Protein 8AXY (pdb70)

InterPro domains:
  IPR001719 AP endonuclease 2 [MF_00152] (1-284)
  IPR001719 AP endonuclease 2 [PS51432] (1-285)
  IPR001719 AP endonuclease 2 [PTHR21445] (1-283)
  IPR001719 AP endonuclease 2 [SM00518] (2-284)
  IPR001719 AP endonuclease 2 [TIGR00587] (2-282)
  IPR001719 AP endonuclease 2 [cd00019] (3-283)
  IPR013022 Xylose isomerase-like, TIM barrel domain [PF01261] (21-282)
  IPR018246 AP endonuclease 2, zinc binding site [PS00729] (68-76)
  IPR018246 AP endonuclease 2, zinc binding site [PS00730] (174-181)
  IPR018246 AP endonuclease 2, zinc binding site [PS00731] (212-228)
  IPR036237 Xylose isomerase-like superfamily [SSF51658] (1-294)

Nearest PDB structures (foldseek):
  8pkb-assembly1_A  TM=1.002E+00  e=1.529E-58  Staphylococcus aureus
  8edd-assembly1_A  TM=9.973E-01  e=1.347E-56  Staphylococcus aureus
  3aal-assembly1_A  TM=9.964E-01  e=2.756E-48  Geobacillus kaustophilus
  1xp3-assembly1_A  TM=9.901E-01  e=2.728E-46  Bacillus anthracis
  4hno-assembly1_A  TM=8.735E-01  e=2.769E-26  Thermotoga maritima MSB8

Radius of gyration: 18.21 Å; Cα contacts (8 Å, |Δi|>4): 735; chains: 1; bounding box: 41×49×48 Å

Solvent-accessible surface area: 12957 Å² total; per-residue (Å²): 97,26,3,0,0,59,5,50,14,70,46,201,109,4,0,25,16,0,0,72,26,0,81,107,17,43,6,39,0,0,0,0,23,1,16,39,34,104,50,35,190,47,92,65,78,156,78,0,42,20,101,91,0,72,95,15,20,148,149,72,51,9,49,48,7,2,0,2,1,3,120,65,8,19,0,0,12,48,94,127,88,147,47,13,89,85,1,18,69,4,0,61,89,0,6,91,12,0,86,37,1,53,5,122,5,0,0,1,40,0,8,26,24,78,66,45,26,47,93,37,0,4,95,46,0,26,77,0,0,35,87,2,1,95,86,139,43,116,3,54,0,0,0,2,3,8,0,3,113,64,43,30,0,1,66,27,2,83,19,0,24,103,0,15,122,29,4,148,51,48,120,18,3,1,0,0,0,0,0,0,7,1,2,0,28,27,29,43,1,96,140,74,7,71,25,7,10,79,66,0,84,156,65,26,9,20,108,51,2,63,0,0,0,0,0,0,0,70,24,85,127,33,35,74,106,40,134,40,13,0,0,16,61,21,108,1,15,18,123,10,0,18,107,0,2,64,27,118,52,1,146,103,27,10,2,0,0,30,4,36,83,12,18,144,58,190,184,67,98,60,31,0,9,88,32,0,5,94,5,1,117,137,102,122,57,35,97,88,2,57,78,86,0,74,139,102

Secondary structure (DSSP, 8-state):
--EEEB----TTTTHHHHHHHHHHTT-S--EE-SS-TTS-----TGGG-HHHHHHHHHHHT--S-EEE--TT--TT-SS-HHHHHHHHHHHHHHHHHHHHHT-SEEEE--EE-TTS-HHHHHHHHHHHHHHHTTS--SPEEEEEP----TTEE-SSHHHHHHHHHH-TTGGGEEEEEEHHHHHHHT--TTT-HHHHHHHHHHHT-GGGEEEEEE-EESS-TT-----EE-TTSSSS-HHHHHHHHT-GGGTTS-EEE-PPPB-SSGGG-B--HHHHHHHHHHT---TTHHHHHHT-

Sequence (296 aa):
MLLLGSHVSSMSGKKKMLEGSAIEAHEYGETTFMIYTGAPPQQNTRRKSIEDLNITKKGHEVMEEKYGLSNNIVVHAPYYIINIANTTKKPEETFNLGVDFLQQQEIEERTQQAIGAKDIVLHPGAHVGAGVDAGINKIIEGLNEVLTNDNNNVRIIALETMAGKGTEIGRRSFEELARIIDGVHHNNERLSVCFDTCHTHDAGYNVKEEDFDGVLNNEFDKKIIIGVDRIKKVVHVNDSKNDDRRGAQKKDRRHENIGFGYIGFDALNYIVHHDDSFKKDIPKILETP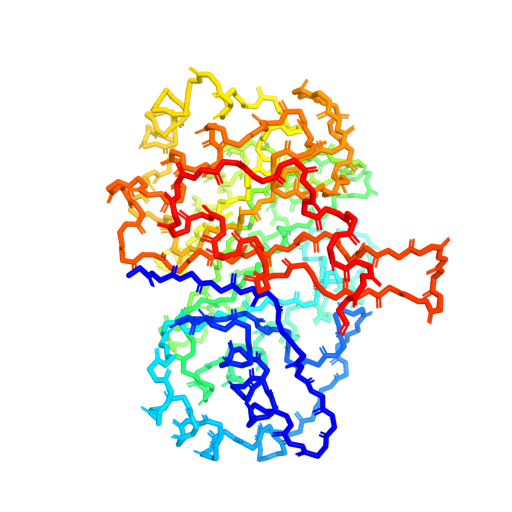YVGEEDKKKKNKKKKPPYKLEIEEMLKQQQHFDPELKKNKKVMMQQQ

B-factor: mean 16.25, std 9.55, range [0.74, 97.26]

Organism: Staphylococcus aureus (strain MRSA252) (NCBI:txid282458)

Structure (mmCIF, N/CA/C/O backbone):
data_8AXY
#
_entry.id   8AXY
#
_cell.length_a   38.857
_cell.length_b   82.581
_cell.length_c   105.091
_cell.angle_alpha   90.000
_cell.angle_beta   90.000
_cell.angle_gamma   90.000
#
_symmetry.space_group_name_H-M   'P 21 21 21'
#
loop_
_entity.id
_entity.type
_entity.pdbx_description
1 polymer 'Probable endonuclease 4'
2 non-polymer 'FE (III) ION'
3 non-polymer 'ZINC ION'
4 non-polymer 'SULFATE ION'
5 water water
#
loop_
_atom_site.group_PDB
_atom_site.id
_atom_site.type_symbol
_atom_site.label_atom_id
_atom_site.label_alt_id
_atom_site.label_comp_id
_atom_site.label_asym_id
_atom_site.label_entity_id
_atom_site.label_seq_id
_atom_site.pdbx_PDB_ins_code
_atom_site.Cartn_x
_atom_site.Cartn_y
_atom_site.Cartn_z
_atom_site.occupancy
_atom_site.B_iso_or_equiv
_atom_site.auth_seq_id
_atom_site.auth_comp_id
_atom_site.auth_asym_id
_atom_site.auth_atom_id
_atom_site.pdbx_PDB_model_num
ATOM 1 N N . MET A 1 1 ? 13.516 12.451 0.500 1.000 19.842 1 MET A N 1
ATOM 2 C CA . MET A 1 1 ? 13.118 12.773 1.888 1.000 17.955 1 MET A CA 1
ATOM 3 C C . MET A 1 1 ? 11.887 11.938 2.214 1.000 15.161 1 MET A C 1
ATOM 4 O O . MET A 1 1 ? 10.880 12.069 1.503 1.000 17.762 1 MET A O 1
ATOM 20 N N . LEU A 1 2 ? 12.001 11.094 3.228 1.000 12.832 2 LEU A N 1
ATOM 21 C CA A LEU A 1 2 ? 10.896 10.182 3.656 0.400 10.981 2 LEU A CA 1
ATOM 22 C CA B LEU A 1 2 ? 10.923 10.194 3.658 0.600 11.110 2 LEU A CA 1
ATOM 23 C C . LEU A 1 2 ? 10.178 10.873 4.807 1.000 9.568 2 LEU A C 1
ATOM 24 O O . LEU A 1 2 ? 10.606 10.735 5.950 1.000 10.285 2 LEU A O 1
ATOM 54 N N . LEU A 1 3 ? 9.143 11.636 4.482 1.000 9.398 3 LEU A N 1
ATOM 55 C CA . LEU A 1 3 ? 8.464 12.500 5.459 1.000 9.474 3 LEU A CA 1
ATOM 56 C C . LEU A 1 3 ? 6.974 12.437 5.181 1.000 8.872 3 LEU A C 1
ATOM 57 O O . LEU A 1 3 ? 6.537 12.668 4.040 1.000 9.559 3 LEU A O 1
ATOM 73 N N . GLY A 1 4 ? 6.213 12.179 6.226 1.000 8.679 4 GLY A N 1
ATOM 74 C CA . GLY A 1 4 ? 4.751 12.172 6.144 1.000 8.244 4 GLY A CA 1
ATOM 75 C C . GLY A 1 4 ? 4.164 12.390 7.508 1.000 8.050 4 GLY A C 1
ATOM 76 O O . GLY A 1 4 ? 4.766 13.080 8.338 1.000 8.620 4 GLY A O 1
ATOM 80 N N . SER A 1 5 ? 3.007 11.803 7.749 1.000 7.897 5 SER A N 1
ATOM 81 C CA . SER A 1 5 ? 2.246 12.034 8.987 1.000 7.857 5 SER A CA 1
ATOM 82 C C . SER A 1 5 ? 1.377 10.824 9.282 1.000 7.842 5 SER A C 1
ATOM 83 O O . SER A 1 5 ? 1.198 9.934 8.425 1.000 8.677 5 SER A O 1
ATOM 91 N N . HIS A 1 6 ? 0.787 10.840 10.460 1.000 8.195 6 HIS A N 1
ATOM 92 C CA . HIS A 1 6 ? -0.443 10.083 10.734 1.000 8.756 6 HIS A CA 1
ATOM 93 C C . HIS A 1 6 ? -1.462 10.487 9.674 1.000 8.588 6 HIS A C 1
ATOM 94 O O . HIS A 1 6 ? -1.636 11.691 9.429 1.000 8.878 6 HIS A O 1
ATOM 109 N N . VAL A 1 7 ? -2.117 9.506 9.062 1.000 8.102 7 VAL A N 1
ATOM 110 C CA . VAL A 1 7 ? -3.255 9.744 8.148 1.000 8.419 7 VAL A CA 1
ATOM 111 C C . VAL A 1 7 ? -4.376 8.786 8.521 1.000 8.833 7 VAL A C 1
ATOM 112 O O . VAL A 1 7 ? -4.169 7.836 9.270 1.000 9.461 7 VAL A O 1
ATOM 125 N N . SER A 1 8 ? -5.540 9.060 7.988 1.000 9.996 8 SER A N 1
ATOM 126 C CA A SER A 1 8 ? -6.761 8.256 8.183 0.600 11.008 8 SER A CA 1
ATOM 127 C CA B SER A 1 8 ? -6.714 8.229 8.299 0.400 10.763 8 SER A CA 1
ATOM 128 C C . SER A 1 8 ? -6.581 6.832 7.682 1.000 10.044 8 SER A C 1
ATOM 129 O O . SER A 1 8 ? -5.906 6.639 6.693 1.000 12.550 8 SER A O 1
ATOM 143 N N . MET A 1 9 ? -7.270 5.912 8.326 1.000 9.923 9 MET A N 1
ATOM 144 C CA . MET A 1 9 ? -7.411 4.510 7.872 1.000 10.919 9 MET A CA 1
ATOM 145 C C . MET A 1 9 ? -8.845 4.131 8.204 1.000 11.173 9 MET A C 1
ATOM 146 O O . MET A 1 9 ? -9.099 3.526 9.245 1.000 12.356 9 MET A O 1
ATOM 160 N N . SER A 1 10 ? -9.774 4.580 7.359 1.000 10.873 10 SER A N 1
ATOM 161 C CA . SER A 1 10 ? -11.209 4.510 7.706 1.000 12.105 10 SER A CA 1
ATOM 162 C C . SER A 1 10 ? -12.075 4.422 6.457 1.000 12.083 10 SER A C 1
ATOM 163 O O . SER A 1 10 ? -11.579 4.539 5.321 1.000 13.093 10 SER A O 1
ATOM 171 N N . GLY A 1 11 ? -13.362 4.211 6.692 1.000 12.969 11 GLY A N 1
ATOM 172 C CA . GLY A 1 11 ? -14.358 4.225 5.625 1.000 13.792 11 GLY A CA 1
ATOM 173 C C . GLY A 1 11 ? -14.258 3.023 4.715 1.000 12.500 11 GLY A C 1
ATOM 174 O O . GLY A 1 11 ? -13.592 2.026 5.046 1.000 13.626 11 GLY A O 1
ATOM 178 N N . LYS A 1 12 ? -14.890 3.121 3.560 1.000 14.139 12 LYS A N 1
ATOM 179 C CA A LYS A 1 12 ? -14.812 2.033 2.561 0.700 14.724 12 LYS A CA 1
ATOM 180 C CA B LYS A 1 12 ? -14.827 2.054 2.529 0.300 14.774 12 LYS A CA 1
ATOM 181 C C . LYS A 1 12 ? -13.399 1.966 1.977 1.000 13.625 12 LYS A C 1
ATOM 182 O O . LYS A 1 12 ? -12.930 0.867 1.692 1.000 14.684 12 LYS A O 1
ATOM 218 N N . LYS A 1 13 ? -12.735 3.100 1.802 1.000 13.141 13 LYS A N 1
ATOM 219 C CA . LYS A 1 13 ? -11.446 3.089 1.071 1.000 12.911 13 LYS A CA 1
ATOM 220 C C . LYS A 1 13 ? -10.279 2.562 1.919 1.000 11.972 13 LYS A C 1
ATOM 221 O O . LYS A 1 13 ? -9.333 2.011 1.326 1.000 11.918 13 LYS A O 1
ATOM 240 N N . MET A 1 14 ? -10.322 2.715 3.231 1.000 11.173 14 MET A N 1
ATOM 241 C CA . MET A 1 14 ? -9.268 2.188 4.125 1.000 10.833 14 MET A CA 1
ATOM 242 C C . MET A 1 14 ? -7.902 2.546 3.516 1.000 10.041 14 MET A C 1
ATOM 243 O O . MET A 1 14 ? -7.632 3.741 3.398 1.000 10.028 14 MET A O 1
ATOM 257 N N . LEU A 1 15 ? -7.011 1.596 3.221 1.000 10.120 15 LEU A N 1
ATOM 258 C CA . LEU A 1 15 ? -5.614 1.980 2.872 1.000 9.694 15 LEU A CA 1
ATOM 259 C C . LEU A 1 15 ? -5.558 2.879 1.625 1.000 9.871 15 LEU A C 1
ATOM 260 O O . LEU A 1 15 ? -4.654 3.715 1.527 1.000 9.693 15 LEU A O 1
ATOM 276 N N . GLU A 1 16 ? -6.471 2.695 0.674 1.000 10.192 16 GLU A N 1
ATOM 277 C CA . GLU A 1 16 ? -6.539 3.608 -0.495 1.000 10.768 16 GLU A CA 1
ATOM 278 C C . GLU A 1 16 ? -6.751 5.049 0.002 1.000 10.123 16 GLU A C 1
ATOM 279 O O . GLU A 1 16 ? -6.114 5.977 -0.531 1.000 10.535 16 GLU A O 1
ATOM 291 N N . GLY A 1 17 ? -7.645 5.252 0.965 1.000 10.409 17 GLY A N 1
ATOM 292 C CA . GLY A 1 17 ? -7.884 6.588 1.532 1.000 10.176 17 GLY A CA 1
ATOM 293 C C . GLY A 1 17 ? -6.644 7.130 2.204 1.000 9.389 17 GLY A C 1
ATOM 294 O O . GLY A 1 17 ? -6.345 8.327 2.082 1.000 10.365 17 GLY A O 1
ATOM 298 N N . SER A 1 18 ? -5.888 6.289 2.891 1.000 9.341 18 SER A N 1
ATOM 299 C CA . SER A 1 18 ? -4.639 6.705 3.559 1.000 9.140 18 SER A CA 1
ATOM 300 C C . SER A 1 18 ? -3.696 7.286 2.514 1.000 8.757 18 SER A C 1
ATOM 301 O O . SER A 1 18 ? -3.071 8.333 2.743 1.000 9.006 18 SER A O 1
ATOM 309 N N . ALA A 1 19 ? -3.525 6.575 1.411 1.000 9.672 19 ALA A N 1
ATOM 310 C CA . ALA A 1 19 ? -2.573 6.963 0.363 1.000 9.771 19 ALA A CA 1
ATOM 311 C C . ALA A 1 19 ? -3.035 8.255 -0.315 1.000 9.220 19 ALA A C 1
ATOM 312 O O . ALA A 1 19 ? -2.200 9.131 -0.596 1.000 9.810 19 ALA A O 1
ATOM 319 N N . ILE A 1 20 ? -4.329 8.377 -0.583 1.000 9.451 20 ILE A N 1
ATOM 320 C CA . ILE A 1 20 ? -4.866 9.622 -1.186 1.000 9.629 20 ILE A CA 1
ATOM 321 C C . ILE A 1 20 ? -4.570 10.798 -0.249 1.000 9.478 20 ILE A C 1
ATOM 322 O O . ILE A 1 20 ? -4.134 11.866 -0.704 1.000 10.256 20 ILE A O 1
ATOM 338 N N . GLU A 1 21 ? -4.827 10.619 1.030 1.000 9.077 21 GLU A N 1
ATOM 339 C CA . GLU A 1 21 ? -4.633 11.696 2.013 1.000 9.549 21 GLU A CA 1
ATOM 340 C C . GLU A 1 21 ? -3.147 12.044 2.118 1.000 8.555 21 GLU A C 1
ATOM 341 O O . GLU A 1 21 ? -2.783 13.249 2.144 1.000 9.315 21 GLU A O 1
ATOM 353 N N . ALA A 1 22 ? -2.274 11.043 2.181 1.000 9.081 22 ALA A N 1
ATOM 354 C CA . ALA A 1 22 ? -0.831 11.317 2.258 1.000 9.391 22 ALA A CA 1
ATOM 355 C C . ALA A 1 22 ? -0.389 12.131 1.039 1.000 9.073 22 ALA A C 1
ATOM 356 O O . ALA A 1 22 ? 0.379 13.092 1.187 1.000 9.593 22 ALA A O 1
ATOM 363 N N . HIS A 1 23 ? -0.849 11.766 -0.152 1.000 9.393 23 HIS A N 1
ATOM 364 C CA . HIS A 1 23 ? -0.508 12.540 -1.365 1.000 9.593 23 HIS A CA 1
ATOM 365 C C . HIS A 1 23 ? -1.079 13.959 -1.291 1.000 9.434 23 HIS A C 1
ATOM 366 O O . HIS A 1 23 ? -0.399 14.904 -1.683 1.000 10.332 23 HIS A O 1
ATOM 381 N N . GLU A 1 24 ? -2.276 14.132 -0.766 1.000 9.362 24 GLU A N 1
ATOM 382 C CA . GLU A 1 24 ? -2.887 15.471 -0.610 1.000 9.629 24 GLU A CA 1
ATOM 383 C C . GLU A 1 24 ? -1.919 16.380 0.159 1.000 9.300 24 GLU A C 1
ATOM 384 O O . GLU A 1 24 ? -1.821 17.577 -0.151 1.000 10.725 24 GLU A O 1
ATOM 396 N N . TYR A 1 25 ? -1.231 15.833 1.146 1.000 9.145 25 TYR A N 1
ATOM 397 C CA . TYR A 1 25 ? -0.369 16.635 2.033 1.000 9.690 25 TYR A CA 1
ATOM 398 C C . TYR A 1 25 ? 1.086 16.659 1.554 1.000 9.494 25 TYR A C 1
ATOM 399 O O . TYR A 1 25 ? 1.921 17.228 2.260 1.000 10.465 25 TYR A O 1
ATOM 417 N N . GLY A 1 26 ? 1.387 16.102 0.384 1.000 9.366 26 GLY A N 1
ATOM 418 C CA . GLY A 1 26 ? 2.745 16.163 -0.165 1.000 9.749 26 GLY A CA 1
ATOM 419 C C . GLY A 1 26 ? 3.702 15.235 0.558 1.000 9.672 26 GLY A C 1
ATOM 420 O O . GLY A 1 26 ? 4.899 15.539 0.664 1.000 11.306 26 GLY A O 1
ATOM 424 N N . GLU A 1 27 ? 3.191 14.106 1.040 1.000 9.334 27 GLU A N 1
ATOM 425 C CA . GLU A 1 27 ? 4.001 13.139 1.810 1.000 8.986 27 GLU A CA 1
ATOM 426 C C . GLU A 1 27 ? 4.685 12.140 0.882 1.000 9.533 27 GLU A C 1
ATOM 427 O O . GLU A 1 27 ? 4.211 11.934 -0.242 1.000 10.884 27 GLU A O 1
ATOM 439 N N . THR A 1 28 ? 5.710 11.468 1.405 1.000 9.611 28 THR A N 1
ATOM 440 C CA . THR A 1 28 ? 6.391 10.359 0.707 1.000 9.809 28 THR A CA 1
ATOM 441 C C . THR A 1 28 ? 6.332 9.064 1.515 1.000 9.501 28 THR A C 1
ATOM 442 O O . THR A 1 28 ? 6.844 8.049 1.035 1.000 10.822 28 THR A O 1
ATOM 453 N N . THR A 1 29 ? 5.739 9.123 2.697 1.000 9.694 29 THR A N 1
ATOM 454 C CA . THR A 1 29 ? 5.489 7.980 3.584 1.000 9.794 29 THR A CA 1
ATOM 455 C C . THR A 1 29 ? 4.312 8.395 4.447 1.000 8.656 29 THR A C 1
ATOM 456 O O . THR A 1 29 ? 3.879 9.562 4.370 1.000 9.058 29 THR A O 1
ATOM 467 N N . PHE A 1 30 ? 3.785 7.481 5.241 1.000 8.166 30 PHE A N 1
ATOM 468 C CA . PHE A 1 30 ? 2.720 7.830 6.192 1.000 8.291 30 PHE A CA 1
ATOM 469 C C . PHE A 1 30 ? 2.626 6.740 7.243 1.000 8.204 30 PHE A C 1
ATOM 470 O O . PHE A 1 30 ? 3.235 5.665 7.106 1.000 8.866 30 PHE A O 1
ATOM 487 N N . MET A 1 31 ? 1.872 7.041 8.277 1.000 8.062 31 MET A N 1
ATOM 488 C CA . MET A 1 31 ? 1.592 6.086 9.370 1.000 7.968 31 MET A CA 1
ATOM 489 C C . MET A 1 31 ? 0.095 5.979 9.558 1.000 7.770 31 MET A C 1
ATOM 490 O O . MET A 1 31 ? -0.602 6.997 9.546 1.000 8.444 31 MET A O 1
ATOM 504 N N . ILE A 1 32 ? -0.364 4.756 9.745 1.000 7.993 32 ILE A N 1
ATOM 505 C CA . ILE A 1 32 ? -1.770 4.461 10.059 1.000 8.368 32 ILE A CA 1
ATOM 506 C C . ILE A 1 32 ? -1.869 3.606 11.312 1.000 8.418 32 ILE A C 1
ATOM 507 O O . ILE A 1 32 ? -0.982 2.771 11.580 1.000 8.840 32 ILE A O 1
ATOM 523 N N . TYR A 1 33 ? -2.975 3.790 12.020 1.000 8.493 33 TYR A N 1
ATOM 524 C CA . TYR A 1 33 ? -3.540 2.740 12.884 1.000 8.543 33 TYR A CA 1
ATOM 525 C C . TYR A 1 33 ? -4.373 1.844 11.972 1.000 9.052 33 TYR A C 1
ATOM 526 O O . TYR A 1 33 ? -4.892 2.309 10.953 1.000 10.354 33 TYR A O 1
ATOM 544 N N . THR A 1 34 ? -4.550 0.574 12.315 1.000 8.302 34 THR A N 1
ATOM 545 C CA . THR A 1 34 ? -5.286 -0.348 11.428 1.000 9.050 34 THR A CA 1
ATOM 546 C C . THR A 1 34 ? -6.798 -0.233 11.615 1.000 9.546 34 THR A C 1
ATOM 547 O O . THR A 1 34 ? -7.540 -0.919 10.927 1.000 10.731 34 THR A O 1
ATOM 558 N N . GLY A 1 35 ? -7.229 0.644 12.509 1.000 9.599 35 GLY A N 1
ATOM 559 C CA . GLY A 1 35 ? -8.628 0.995 12.764 1.000 10.657 35 GLY A CA 1
ATOM 560 C C . GLY A 1 35 ? -8.642 2.107 13.779 1.000 10.049 35 GLY A C 1
ATOM 561 O O . GLY A 1 35 ? -7.680 2.892 13.822 1.000 11.128 35 GLY A O 1
ATOM 565 N N . ALA A 1 36 ? -9.650 2.168 14.625 1.000 10.908 36 ALA A N 1
ATOM 566 C CA . ALA A 1 36 ? -9.720 3.197 15.682 1.000 11.200 36 ALA A CA 1
ATOM 567 C C . ALA A 1 36 ? -8.491 3.103 16.576 1.000 10.668 36 ALA A C 1
ATOM 568 O O . ALA A 1 36 ? -8.145 2.014 17.054 1.000 11.128 36 ALA A O 1
ATOM 575 N N . PRO A 1 37 ? -7.768 4.210 16.854 1.000 11.555 37 PRO A N 1
ATOM 576 C CA A PRO A 1 37 ? -6.642 4.178 17.791 0.600 12.472 37 PRO A CA 1
ATOM 577 C CA B PRO A 1 37 ? -6.631 4.135 17.776 0.400 12.800 37 PRO A CA 1
ATOM 578 C C . PRO A 1 37 ? -7.025 3.812 19.229 1.000 12.607 37 PRO A C 1
ATOM 579 O O . PRO A 1 37 ? -6.158 3.439 19.991 1.000 14.603 37 PRO A O 1
ATOM 600 N N . GLN A 1 38 ? -8.309 3.955 19.574 1.000 12.494 38 GLN A N 1
ATOM 601 C CA A GLN A 1 38 ? -8.861 3.841 20.945 0.700 13.323 38 GLN A CA 1
ATOM 602 C CA B GLN A 1 38 ? -8.726 3.808 20.992 0.300 12.660 38 GLN A CA 1
ATOM 603 C C . GLN A 1 38 ? -9.384 2.446 21.246 1.000 11.871 38 GLN A C 1
ATOM 604 O O . GLN A 1 38 ? -9.899 2.276 22.340 1.000 13.085 38 GLN A O 1
ATOM 630 N N . ASN A 1 39 ? -9.337 1.524 20.288 1.000 10.920 39 ASN A N 1
ATOM 631 C CA . ASN A 1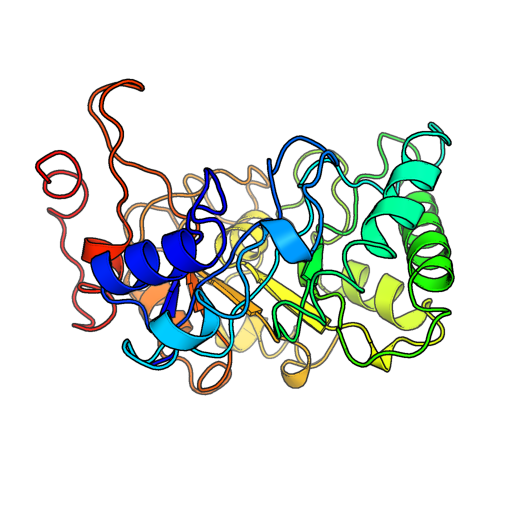 39 ? -9.910 0.189 20.543 1.000 10.516 39 ASN A CA 1
ATOM 632 C C . ASN A 1 39 ? -9.176 -0.866 19.724 1.000 9.964 39 ASN A C 1
ATOM 633 O O . ASN A 1 39 ? -8.265 -0.530 18.970 1.000 10.812 39 ASN A O 1
ATOM 644 N N . THR A 1 40 ? -9.603 -2.112 19.879 1.000 10.144 40 THR A N 1
ATOM 645 C CA . THR A 1 40 ? -9.032 -3.274 19.180 1.000 10.745 40 THR A CA 1
ATOM 646 C C . THR A 1 40 ? -9.995 -3.806 18.125 1.000 10.677 40 THR A C 1
ATOM 647 O O . THR A 1 40 ? -9.723 -4.887 17.583 1.000 12.728 40 THR A O 1
ATOM 658 N N . ARG A 1 41 ? -11.048 -3.072 17.794 1.000 10.519 41 ARG A N 1
ATOM 659 C CA . ARG A 1 41 ? -12.022 -3.525 16.782 1.000 10.779 41 ARG A CA 1
ATOM 660 C C . ARG A 1 41 ? -11.432 -3.318 15.396 1.000 10.471 41 ARG A C 1
ATOM 661 O O . ARG A 1 41 ? -10.980 -2.202 15.103 1.000 10.270 41 ARG A O 1
ATOM 682 N N . ARG A 1 42 ? -11.386 -4.359 14.571 1.000 10.948 42 ARG A N 1
ATOM 683 C CA . ARG A 1 42 ? -10.701 -4.245 13.272 1.000 10.817 42 ARG A CA 1
ATOM 684 C C . ARG A 1 42 ? -11.479 -4.969 12.191 1.000 11.151 42 ARG A C 1
ATOM 685 O O . ARG A 1 42 ? -12.078 -6.028 12.430 1.000 12.877 42 ARG A O 1
ATOM 706 N N . LYS A 1 43 ? -11.453 -4.381 11.009 1.000 11.320 43 LYS A N 1
ATOM 707 C CA . LYS A 1 43 ? -12.006 -4.986 9.790 1.000 12.403 43 LYS A CA 1
ATOM 708 C C . LYS A 1 43 ? -11.127 -6.160 9.359 1.000 13.394 43 LYS A C 1
ATOM 709 O O . LYS A 1 43 ? -9.974 -6.294 9.802 1.000 14.355 43 LYS A O 1
ATOM 728 N N . SER A 1 44 ? -11.694 -7.001 8.520 1.000 14.084 44 SER A N 1
ATOM 729 C CA . SER A 1 44 ? -10.946 -8.105 7.883 1.000 14.845 44 SER A CA 1
ATOM 730 C C . SER A 1 44 ? -9.800 -7.557 7.037 1.000 14.140 44 SER A C 1
ATOM 731 O O . SER A 1 44 ? -9.879 -6.437 6.542 1.000 13.768 44 SER A O 1
ATOM 739 N N . ILE A 1 45 ? -8.796 -8.386 6.785 1.000 14.345 45 ILE A N 1
ATOM 740 C CA . ILE A 1 45 ? -7.663 -7.999 5.903 1.000 15.226 45 ILE A CA 1
ATOM 741 C C . ILE A 1 45 ? -8.253 -7.625 4.527 1.000 14.619 45 ILE A C 1
ATOM 742 O O . ILE A 1 45 ? -7.849 -6.605 3.981 1.000 14.405 45 ILE A O 1
ATOM 758 N N . GLU A 1 46 ? -9.212 -8.369 3.981 1.000 15.864 46 GLU A N 1
ATOM 759 C CA . GLU A 1 46 ? -9.802 -8.004 2.664 1.000 17.355 46 GLU A CA 1
ATOM 760 C C . GLU A 1 46 ? -10.371 -6.579 2.705 1.000 16.791 46 GLU A C 1
ATOM 761 O O . GLU A 1 46 ? -10.143 -5.777 1.756 1.000 17.514 46 GLU A O 1
ATOM 773 N N . ASP A 1 47 ? -11.063 -6.225 3.778 1.000 15.063 47 ASP A N 1
ATOM 774 C CA . ASP A 1 47 ? -11.729 -4.897 3.854 1.000 14.510 47 ASP A CA 1
ATOM 775 C C . ASP A 1 47 ? -10.719 -3.769 4.095 1.000 13.037 47 ASP A C 1
ATOM 776 O O . ASP A 1 47 ? -11.119 -2.614 4.014 1.000 14.363 47 ASP A O 1
ATOM 785 N N . LEU A 1 48 ? -9.448 -4.068 4.356 1.000 12.402 48 LEU A N 1
ATOM 786 C CA . LEU A 1 48 ? -8.411 -3.020 4.448 1.000 11.615 48 LEU A CA 1
ATOM 787 C C . LEU A 1 48 ? -8.061 -2.474 3.061 1.000 11.127 48 LEU A C 1
ATOM 788 O O . LEU A 1 48 ? -7.390 -1.435 2.994 1.000 11.754 48 LEU A O 1
ATOM 804 N N . ASN A 1 49 ? -8.523 -3.100 1.986 1.000 12.601 49 ASN A N 1
ATOM 805 C CA . ASN A 1 49 ? -8.421 -2.541 0.612 1.000 12.592 49 ASN A CA 1
ATOM 806 C C . ASN A 1 49 ? -6.949 -2.329 0.240 1.000 12.737 49 ASN A C 1
ATOM 807 O O . ASN A 1 49 ? -6.578 -1.260 -0.307 1.000 13.278 49 ASN A O 1
ATOM 818 N N . ILE A 1 50 ? -6.112 -3.322 0.537 1.000 12.461 50 ILE A N 1
ATOM 819 C CA . ILE A 1 50 ? -4.633 -3.197 0.447 1.000 12.756 50 ILE A CA 1
ATOM 820 C C . ILE A 1 50 ? -4.163 -3.132 -1.002 1.000 13.650 50 ILE A C 1
ATOM 821 O O . ILE A 1 50 ? -3.285 -2.333 -1.283 1.000 14.677 50 ILE A O 1
A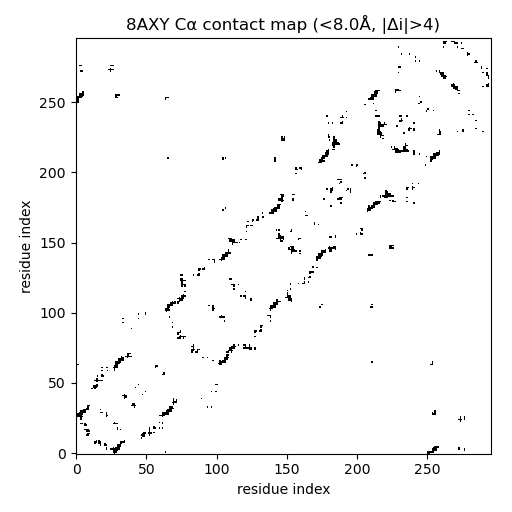TOM 837 N N . THR A 1 51 ? -4.709 -3.941 -1.901 1.000 14.693 51 THR A N 1
ATOM 838 C CA . THR A 1 51 ? -4.211 -3.928 -3.299 1.000 16.798 51 THR A CA 1
ATOM 839 C C . THR A 1 51 ? -4.397 -2.519 -3.884 1.000 16.683 51 THR A C 1
ATOM 840 O O . THR A 1 51 ? -3.438 -1.968 -4.452 1.000 16.690 51 THR A O 1
ATOM 851 N N . LYS A 1 52 ? -5.576 -1.923 -3.726 1.000 15.273 52 LYS A N 1
ATOM 852 C CA A LYS A 1 52 ? -5.839 -0.557 -4.235 0.700 15.467 52 LYS A CA 1
ATOM 853 C CA B LYS A 1 52 ? -5.838 -0.548 -4.240 0.300 15.254 52 LYS A CA 1
ATOM 854 C C . LYS A 1 52 ? -4.944 0.443 -3.488 1.000 14.475 52 LYS A C 1
ATOM 855 O O . LYS A 1 52 ? -4.394 1.350 -4.125 1.000 15.497 52 LYS A O 1
ATOM 891 N N . GLY A 1 53 ? -4.799 0.279 -2.173 1.000 13.118 53 GLY A N 1
ATOM 892 C CA . GLY A 1 53 ? -3.885 1.152 -1.418 1.000 12.506 53 GLY A CA 1
ATOM 893 C C . GLY A 1 53 ? -2.482 1.110 -2.001 1.000 11.887 53 GLY A C 1
ATOM 894 O O . GLY A 1 53 ? -1.862 2.160 -2.211 1.000 12.378 53 GLY A O 1
ATOM 898 N N . HIS A 1 54 ? -1.969 -0.074 -2.291 1.000 12.481 54 HIS A N 1
ATOM 899 C CA . HIS A 1 54 ? -0.613 -0.209 -2.862 1.000 13.010 54 HIS A CA 1
ATOM 900 C C . HIS A 1 54 ? -0.552 0.458 -4.234 1.000 13.849 54 HIS A C 1
ATOM 901 O O . HIS A 1 54 ? 0.478 1.071 -4.564 1.000 13.344 54 HIS A O 1
ATOM 916 N N . GLU A 1 55 ? -1.589 0.309 -5.044 1.000 13.707 55 GLU A N 1
ATOM 917 C CA . GLU A 1 55 ? -1.587 0.931 -6.394 1.000 14.539 55 GLU A CA 1
ATOM 918 C C . GLU A 1 55 ? -1.470 2.451 -6.251 1.000 13.322 55 GLU A C 1
ATOM 919 O O . GLU A 1 55 ? -0.685 3.089 -6.988 1.000 14.949 55 GLU A O 1
ATOM 931 N N . VAL A 1 56 ? -2.216 3.030 -5.326 1.000 13.063 56 VAL A N 1
ATOM 932 C CA . VAL A 1 56 ? -2.186 4.504 -5.137 1.000 13.166 56 VAL A CA 1
ATOM 933 C C . VAL A 1 56 ? -0.832 4.919 -4.546 1.000 12.302 56 VAL A C 1
ATOM 934 O O . VAL A 1 56 ? -0.270 5.957 -4.949 1.000 13.428 56 VAL A O 1
ATOM 947 N N . MET A 1 57 ? -0.279 4.118 -3.639 1.000 11.705 57 MET A N 1
ATOM 948 C CA . MET A 1 57 ? 1.069 4.402 -3.092 1.000 12.347 57 MET A CA 1
ATOM 949 C C . MET A 1 57 ? 2.088 4.433 -4.229 1.000 13.132 57 MET A C 1
ATOM 950 O O . MET A 1 57 ? 2.934 5.323 -4.269 1.000 13.856 57 MET A O 1
ATOM 964 N N . GLU A 1 58 ? 2.013 3.476 -5.143 1.000 13.463 58 GLU A N 1
ATOM 965 C CA A GLU A 1 58 ? 2.970 3.413 -6.275 0.700 15.427 58 GLU A CA 1
ATOM 966 C CA B GLU A 1 58 ? 2.994 3.427 -6.260 0.300 15.026 58 GLU A CA 1
ATOM 967 C C . GLU A 1 58 ? 2.773 4.642 -7.165 1.000 15.350 58 GLU A C 1
ATOM 968 O O . GLU A 1 58 ? 3.764 5.241 -7.601 1.000 16.957 58 GLU A O 1
ATOM 990 N N . LYS A 1 59 ? 1.521 5.010 -7.420 1.000 14.203 59 LYS A N 1
ATOM 991 C CA . LYS A 1 59 ? 1.241 6.171 -8.292 1.000 14.689 59 LYS A CA 1
ATOM 992 C C . LYS A 1 59 ? 1.865 7.444 -7.701 1.000 15.900 59 LYS A C 1
ATOM 993 O O . LYS A 1 59 ? 2.456 8.242 -8.451 1.000 16.952 59 LYS A O 1
ATOM 1012 N N . TYR A 1 60 ? 1.774 7.609 -6.386 1.000 15.082 60 TYR A N 1
ATOM 1013 C CA . TYR A 1 60 ? 2.106 8.898 -5.727 1.000 16.105 60 TYR A CA 1
ATOM 1014 C C . TYR A 1 60 ? 3.457 8.866 -5.003 1.000 17.036 60 TYR A C 1
ATOM 1015 O O . TYR A 1 60 ? 3.747 9.816 -4.272 1.000 18.946 60 TYR A O 1
ATOM 1033 N N . GLY A 1 61 ? 4.287 7.839 -5.198 1.000 16.162 61 GLY A N 1
ATOM 1034 C CA . GLY A 1 61 ? 5.642 7.819 -4.614 1.000 16.578 61 GLY A CA 1
ATOM 1035 C C . GLY A 1 61 ? 5.603 7.747 -3.102 1.000 15.647 61 GLY A C 1
ATOM 1036 O O . GLY A 1 61 ? 6.407 8.416 -2.437 1.000 17.851 61 GLY A O 1
ATOM 1040 N N . LEU A 1 62 ? 4.713 6.922 -2.565 1.000 13.373 62 LEU A N 1
ATOM 1041 C CA . LEU A 1 62 ? 4.622 6.681 -1.107 1.000 11.984 62 LEU A CA 1
ATOM 1042 C C . LEU A 1 62 ? 5.269 5.333 -0.826 1.000 12.035 62 LEU A C 1
ATOM 1043 O O . LEU A 1 62 ? 4.934 4.364 -1.505 1.000 14.882 62 LEU A O 1
ATOM 1059 N N . SER A 1 63 ? 6.133 5.271 0.170 1.000 10.734 63 SER A N 1
ATOM 1060 C CA . SER A 1 63 ? 6.842 4.022 0.504 1.000 11.939 63 SER A CA 1
ATOM 1061 C C . SER A 1 63 ? 7.137 3.986 1.997 1.000 11.020 63 SER A C 1
ATOM 1062 O O . SER A 1 63 ? 6.948 4.991 2.694 1.000 10.692 63 SER A O 1
ATOM 1070 N N . ASN A 1 64 ? 7.625 2.843 2.457 1.000 11.643 64 ASN A N 1
ATOM 1071 C CA A ASN A 1 64 ? 8.173 2.729 3.834 0.500 11.638 64 ASN A CA 1
ATOM 1072 C CA B ASN A 1 64 ? 8.146 2.647 3.831 0.500 12.101 64 ASN A CA 1
ATOM 1073 C C . ASN A 1 64 ? 7.102 3.142 4.835 1.000 11.509 64 ASN A C 1
ATOM 1074 O O . ASN A 1 64 ? 7.431 3.884 5.766 1.000 12.194 64 ASN A O 1
ATOM 1094 N N . ILE A 1 65 ? 5.879 2.668 4.664 1.000 10.307 65 ILE A N 1
ATOM 1095 C CA . ILE A 1 65 ? 4.817 3.122 5.584 1.000 10.590 65 ILE A CA 1
ATOM 1096 C C . ILE A 1 65 ? 4.916 2.393 6.923 1.000 9.734 65 ILE A C 1
ATOM 1097 O O . ILE A 1 65 ? 5.657 1.402 7.079 1.000 10.029 65 ILE A O 1
ATOM 1113 N N . VAL A 1 66 ? 4.188 2.934 7.875 1.000 8.980 66 VAL A N 1
ATOM 1114 C CA . VAL A 1 66 ? 4.318 2.565 9.299 1.000 8.650 66 VAL A CA 1
ATOM 1115 C C . VAL A 1 66 ? 2.935 2.240 9.836 1.000 8.122 66 VAL A C 1
ATOM 1116 O O . VAL A 1 66 ? 1.999 2.974 9.516 1.000 8.681 66 VAL A O 1
ATOM 1129 N N . VAL A 1 67 ? 2.844 1.253 10.710 1.000 8.749 67 VAL A N 1
ATOM 1130 C CA . VAL A 1 67 ? 1.613 0.978 11.490 1.000 8.600 67 VAL A CA 1
ATOM 1131 C C . VAL A 1 67 ? 1.874 1.395 12.930 1.000 8.253 67 VAL A C 1
ATOM 1132 O O . VAL A 1 67 ? 2.983 1.182 13.430 1.000 9.169 67 VAL A O 1
ATOM 1145 N N . HIS A 1 68 ? 0.849 1.936 13.585 1.000 8.249 68 HIS A N 1
ATOM 1146 C CA . HIS A 1 68 ? 0.872 2.165 15.044 1.000 8.516 68 HIS A CA 1
ATOM 1147 C C . HIS A 1 68 ? -0.217 1.311 15.680 1.000 8.115 68 HIS A C 1
ATOM 1148 O O . HIS A 1 68 ? -1.375 1.364 15.240 1.000 8.640 68 HIS A O 1
ATOM 1162 N N . ALA A 1 69 ? 0.156 0.553 16.698 1.000 8.657 69 ALA A N 1
ATOM 1163 C CA . ALA A 1 69 ? -0.809 -0.221 17.504 1.000 8.785 69 ALA A CA 1
ATOM 1164 C C . ALA A 1 69 ? -1.712 0.745 18.262 1.000 8.592 69 ALA A C 1
ATOM 1165 O O . ALA A 1 69 ? -1.286 1.846 18.612 1.000 9.326 69 ALA A O 1
ATOM 1172 N N . PRO A 1 70 ? -2.940 0.360 18.604 1.000 9.178 70 PRO A N 1
ATOM 1173 C CA . PRO A 1 70 ? -3.802 1.300 19.311 1.000 10.255 70 PRO A CA 1
ATOM 1174 C C . PRO A 1 70 ? -3.194 1.707 20.648 1.000 10.264 70 PRO A C 1
ATOM 1175 O O . PRO A 1 70 ? -2.485 0.929 21.283 1.000 10.148 70 PRO A O 1
ATOM 1186 N N . TYR A 1 71 ? -3.476 2.923 21.099 1.000 12.093 71 TYR A N 1
ATOM 1187 C CA A TYR A 1 71 ? -2.792 3.457 22.305 0.500 15.351 71 TYR A CA 1
ATOM 1188 C CA B TYR A 1 71 ? -2.739 3.404 22.302 0.500 13.924 71 TYR A CA 1
ATOM 1189 C C . TYR A 1 71 ? -3.328 2.755 23.564 1.000 13.661 71 TYR A C 1
ATOM 1190 O O . TYR A 1 71 ? -2.687 2.837 24.619 1.000 16.556 71 TYR A O 1
ATOM 1224 N N . ILE A 1 72 ? -4.432 2.019 23.443 1.000 11.916 72 ILE A N 1
ATOM 1225 C CA . ILE A 1 72 ? -5.005 1.298 24.616 1.000 13.345 72 ILE A CA 1
ATOM 1226 C C . ILE A 1 72 ? -4.300 -0.035 24.861 1.000 11.361 72 ILE A C 1
ATOM 1227 O O . ILE A 1 72 ? -4.614 -0.672 25.879 1.000 13.931 72 ILE A O 1
ATOM 1243 N N . ILE A 1 73 ? -3.362 -0.460 24.023 1.000 10.349 73 ILE A N 1
ATOM 1244 C CA . ILE A 1 73 ? -2.621 -1.711 24.318 1.000 9.787 73 ILE A CA 1
ATOM 1245 C C . ILE A 1 73 ? -1.780 -1.476 25.568 1.000 9.922 73 ILE A C 1
ATOM 1246 O O . ILE A 1 73 ? -1.028 -0.500 25.635 1.000 11.070 73 ILE A O 1
ATOM 1262 N N . ASN A 1 74 ? -1.863 -2.382 26.531 1.000 10.282 74 ASN A N 1
ATOM 1263 C CA . ASN A 1 74 ? -1.017 -2.280 27.733 1.000 10.382 74 ASN A CA 1
ATOM 1264 C C . ASN A 1 74 ? -0.571 -3.674 28.162 1.000 10.222 74 ASN A C 1
ATOM 1265 O O . ASN A 1 74 ? -1.155 -4.283 29.087 1.000 11.350 74 ASN A O 1
ATOM 1276 N N . ILE A 1 75 ? 0.464 -4.170 27.518 1.000 9.646 75 ILE A N 1
ATOM 1277 C CA . ILE A 1 75 ? 1.054 -5.471 27.914 1.000 9.740 75 ILE A CA 1
ATOM 1278 C C . ILE A 1 75 ? 1.998 -5.305 29.112 1.000 10.121 75 ILE A C 1
ATOM 1279 O O . ILE A 1 75 ? 2.657 -6.294 29.466 1.000 10.719 75 ILE A O 1
ATOM 1295 N N . ALA A 1 76 ? 2.024 -4.140 29.774 1.000 10.459 76 ALA A N 1
ATOM 1296 C CA . ALA A 1 76 ? 2.683 -3.975 31.082 1.000 10.307 76 ALA A CA 1
ATOM 1297 C C . ALA A 1 76 ? 1.705 -4.176 32.232 1.000 11.023 76 ALA A C 1
ATOM 1298 O O . ALA A 1 76 ? 2.153 -4.099 33.382 1.000 12.261 76 ALA A O 1
ATOM 1305 N N . ASN A 1 77 ? 0.432 -4.405 31.947 1.000 11.580 77 ASN A N 1
ATOM 1306 C CA . ASN A 1 77 ? -0.588 -4.433 33.004 1.000 11.862 77 ASN A CA 1
ATOM 1307 C C . ASN A 1 77 ? -0.538 -5.783 33.718 1.000 11.225 77 ASN A C 1
ATOM 1308 O O . ASN A 1 77 ? -0.936 -6.806 33.122 1.000 12.728 77 ASN A O 1
ATOM 1319 N N . THR A 1 78 ? -0.119 -5.767 34.971 1.000 11.070 78 THR A N 1
ATOM 1320 C CA . THR A 1 78 ? 0.097 -6.992 35.764 1.000 11.289 78 THR A CA 1
ATOM 1321 C C . THR A 1 78 ? -1.150 -7.399 36.543 1.000 10.763 78 THR A C 1
ATOM 1322 O O . THR A 1 78 ? -1.180 -8.542 37.016 1.000 12.374 78 THR A O 1
ATOM 1333 N N . THR A 1 79 ? -2.129 -6.517 36.697 1.000 10.449 79 THR A N 1
ATOM 1334 C CA . THR A 1 79 ? -3.278 -6.746 37.607 1.000 11.069 79 THR A CA 1
ATOM 1335 C C . THR A 1 79 ? -4.613 -6.816 36.871 1.000 11.475 79 THR A C 1
ATOM 1336 O O . THR A 1 79 ? -5.603 -7.174 37.524 1.000 14.601 79 THR A O 1
ATOM 1347 N N . LYS A 1 80 ? -4.640 -6.554 35.576 1.000 11.088 80 LYS A N 1
ATOM 1348 C CA A LYS A 1 80 ? -5.863 -6.659 34.749 0.600 10.951 80 LYS A CA 1
ATOM 1349 C CA B LYS A 1 80 ? -5.868 -6.664 34.757 0.400 11.068 80 LYS A CA 1
ATOM 1350 C C . LYS A 1 80 ? -5.588 -7.677 33.658 1.000 10.518 80 LYS A C 1
ATOM 1351 O O . LYS A 1 80 ? -5.206 -7.335 32.539 1.000 10.798 80 LYS A O 1
ATOM 1387 N N . PRO A 1 81 ? -5.749 -8.978 33.954 1.000 10.309 81 PRO A N 1
ATOM 1388 C CA . PRO A 1 81 ? -5.373 -9.998 32.987 1.000 10.551 81 PRO A CA 1
ATOM 1389 C C . PRO A 1 81 ? -6.120 -9.878 31.655 1.000 10.081 81 PRO A C 1
ATOM 1390 O O . PRO A 1 81 ? -5.542 -10.217 30.622 1.000 10.403 81 PRO A O 1
ATOM 1401 N N . GLU A 1 82 ? -7.372 -9.419 31.664 1.000 10.906 82 GLU A N 1
ATOM 1402 C CA A GLU A 1 82 ? -8.084 -9.337 30.369 0.600 11.268 82 GLU A CA 1
ATOM 1403 C CA B GLU A 1 82 ? -8.164 -9.229 30.414 0.400 12.878 82 GLU A CA 1
ATOM 1404 C C . GLU A 1 82 ? -7.376 -8.315 29.477 1.000 10.920 82 GLU A C 1
ATOM 1405 O O . GLU A 1 82 ? -7.358 -8.515 28.262 1.000 11.753 82 GLU A O 1
ATOM 1427 N N . THR A 1 83 ? -6.822 -7.258 30.053 1.000 10.210 83 THR A N 1
ATOM 1428 C CA . THR A 1 83 ? -6.089 -6.247 29.273 1.000 10.659 83 THR A CA 1
ATOM 1429 C C . THR A 1 83 ? -4.783 -6.838 28.742 1.000 10.177 83 THR A C 1
ATOM 1430 O O . THR A 1 83 ? -4.489 -6.677 27.558 1.000 10.838 83 THR A O 1
ATOM 1441 N N . PHE A 1 84 ? -4.021 -7.533 29.576 1.000 9.759 84 PHE A N 1
ATOM 1442 C CA . PHE A 1 84 ? -2.793 -8.179 29.078 1.000 9.857 84 PHE A CA 1
ATOM 1443 C C . PHE A 1 84 ? -3.143 -9.159 27.958 1.000 10.082 84 PHE A C 1
ATOM 1444 O O . PHE A 1 84 ? -2.476 -9.164 26.901 1.000 10.247 84 PHE A O 1
ATOM 1461 N N . ASN A 1 85 ? -4.112 -10.037 28.206 1.000 9.762 85 ASN A N 1
ATOM 1462 C CA . ASN A 1 85 ? -4.448 -11.095 27.232 1.000 10.734 85 ASN A CA 1
ATOM 1463 C C . ASN A 1 85 ? -4.910 -10.478 25.916 1.000 9.855 85 ASN A C 1
ATOM 1464 O O . ASN A 1 85 ? -4.547 -10.958 24.849 1.000 11.208 85 ASN A O 1
ATOM 1475 N N . LEU A 1 86 ? -5.712 -9.428 25.987 1.000 10.641 86 LEU A N 1
ATOM 1476 C CA . LEU A 1 86 ? -6.230 -8.743 24.778 1.000 11.777 86 LEU A CA 1
ATOM 1477 C C . LEU A 1 86 ? -5.046 -8.138 24.026 1.000 11.482 86 LEU A C 1
ATOM 1478 O O . LEU A 1 86 ? -5.021 -8.188 22.787 1.000 13.118 86 LEU A O 1
ATOM 1494 N N . GLY A 1 87 ? -4.091 -7.553 24.741 1.000 11.698 87 GLY A N 1
ATOM 1495 C CA . GLY A 1 87 ? -2.920 -6.963 24.076 1.000 12.225 87 GLY A CA 1
ATOM 1496 C C . GLY A 1 87 ? -2.114 -7.993 23.313 1.000 11.496 87 GLY A C 1
ATOM 1497 O O . GLY A 1 87 ? -1.719 -7.759 22.178 1.000 12.264 87 GLY A O 1
ATOM 1501 N N . VAL A 1 88 ? -1.874 -9.140 23.938 1.000 10.826 88 VAL A N 1
ATOM 1502 C CA . VAL A 1 88 ? -1.129 -10.238 23.273 1.000 11.479 88 VAL A CA 1
ATOM 1503 C C . VAL A 1 88 ? -1.914 -10.683 22.031 1.000 11.456 88 VAL A C 1
ATOM 1504 O O . VAL A 1 88 ? -1.328 -10.804 20.950 1.000 13.213 88 VAL A O 1
ATOM 1517 N N . ASP A 1 89 ? -3.195 -10.971 22.185 1.000 11.771 89 ASP A N 1
ATOM 1518 C CA . ASP A 1 89 ? -4.000 -11.466 21.056 1.000 12.671 89 ASP A CA 1
ATOM 1519 C C . ASP A 1 89 ? -3.995 -10.422 19.941 1.000 12.031 89 ASP A C 1
ATOM 1520 O O . ASP A 1 89 ? -3.784 -10.771 18.771 1.000 13.289 89 ASP A O 1
ATOM 1529 N N . PHE A 1 90 ? -4.258 -9.175 20.306 1.000 11.365 90 PHE A N 1
ATOM 1530 C CA . PHE A 1 90 ? -4.347 -8.092 19.312 1.000 11.528 90 PHE A CA 1
ATOM 1531 C C . PHE A 1 90 ? -3.035 -7.987 18.541 1.000 10.820 90 PHE A C 1
ATOM 1532 O O . PHE A 1 90 ? -3.042 -7.886 17.310 1.000 11.363 90 PHE A O 1
ATOM 1549 N N . LEU A 1 91 ? -1.917 -7.985 19.255 1.000 10.224 91 LEU A N 1
ATOM 1550 C CA . LEU A 1 91 ? -0.617 -7.771 18.576 1.000 10.019 91 LEU A CA 1
ATOM 1551 C C . LEU A 1 91 ? -0.288 -8.927 17.633 1.000 10.273 91 LEU A C 1
ATOM 1552 O O . LEU A 1 91 ? 0.312 -8.682 16.589 1.000 10.616 91 LEU A O 1
ATOM 1568 N N . GLN A 1 92 ? -0.668 -10.157 17.966 1.000 10.486 92 GLN A N 1
ATOM 1569 C CA . GLN A 1 92 ? -0.479 -11.287 17.035 1.000 11.746 92 GLN A CA 1
ATOM 1570 C C . GLN A 1 92 ? -1.254 -11.008 15.745 1.000 11.669 92 GLN A C 1
ATOM 1571 O O . GLN A 1 92 ? -0.713 -11.192 14.652 1.000 12.438 92 GLN A O 1
ATOM 1585 N N . GLN A 1 93 ? -2.496 -10.559 15.859 1.000 11.366 93 GLN A N 1
ATOM 1586 C CA A GLN A 1 93 ? -3.351 -10.242 14.685 0.700 12.384 93 GLN A CA 1
ATOM 1587 C CA B GLN A 1 93 ? -3.324 -10.277 14.656 0.300 12.004 93 GLN A CA 1
ATOM 1588 C C . GLN A 1 93 ? -2.783 -9.022 13.950 1.000 10.704 93 GLN A C 1
ATOM 1589 O O . GLN A 1 93 ? -2.838 -8.971 12.721 1.000 12.061 93 GLN A O 1
ATOM 1615 N N . GLU A 1 94 ? -2.254 -8.063 14.692 1.000 9.812 94 GLU A N 1
ATOM 1616 C CA . GLU A 1 94 ? -1.685 -6.837 14.099 1.000 9.740 94 GLU A CA 1
ATOM 1617 C C . GLU A 1 94 ? -0.459 -7.176 13.261 1.000 9.795 94 GLU A C 1
ATOM 1618 O O . GLU A 1 94 ? -0.264 -6.600 12.185 1.000 10.736 94 GLU A O 1
ATOM 1630 N N . ILE A 1 95 ? 0.349 -8.119 13.715 1.000 10.303 95 ILE A N 1
ATOM 1631 C CA . ILE A 1 95 ? 1.526 -8.566 12.936 1.000 11.257 95 ILE A CA 1
ATOM 1632 C C . ILE A 1 95 ? 1.033 -9.132 11.605 1.000 12.140 95 ILE A C 1
ATOM 1633 O O . ILE A 1 95 ? 1.621 -8.811 10.560 1.000 12.500 95 ILE A O 1
ATOM 1649 N N . GLU A 1 96 ? -0.009 -9.962 11.615 1.000 12.911 96 GLU A N 1
ATOM 1650 C CA A GLU A 1 96 ? -0.534 -10.526 10.345 0.500 14.082 96 GLU A CA 1
ATOM 1651 C CA B GLU A 1 96 ? -0.573 -10.527 10.360 0.500 14.224 96 GLU A CA 1
ATOM 1652 C C . GLU A 1 96 ? -1.058 -9.394 9.449 1.000 12.787 96 GLU A C 1
ATOM 1653 O O . GLU A 1 96 ? -0.766 -9.416 8.246 1.000 14.530 96 GLU A O 1
ATOM 1675 N N . ARG A 1 97 ? -1.828 -8.456 9.998 1.000 12.324 97 ARG A N 1
ATOM 1676 C CA . ARG A 1 97 ? -2.380 -7.332 9.198 1.000 13.070 97 ARG A CA 1
ATOM 1677 C C . ARG A 1 97 ? -1.222 -6.523 8.607 1.000 11.840 97 ARG A C 1
ATOM 1678 O O . ARG A 1 97 ? -1.293 -6.104 7.447 1.000 12.669 97 ARG A O 1
ATOM 1699 N N . THR A 1 98 ? -0.200 -6.284 9.418 1.000 10.914 98 THR A N 1
ATOM 1700 C CA . THR A 1 98 ? 0.911 -5.398 9.037 1.000 10.873 98 THR A CA 1
ATOM 1701 C C . THR A 1 98 ? 1.729 -6.064 7.928 1.000 11.312 98 THR A C 1
ATOM 1702 O O . THR A 1 98 ? 2.192 -5.368 7.003 1.000 12.130 98 THR A O 1
ATOM 1713 N N . GLN A 1 99 ? 1.928 -7.372 8.010 1.000 11.717 99 GLN A N 1
ATOM 1714 C CA A GLN A 1 99 ? 2.610 -8.125 6.932 0.600 13.049 99 GLN A CA 1
ATOM 1715 C CA B GLN A 1 99 ? 2.620 -8.120 6.927 0.400 12.927 99 GLN A CA 1
ATOM 1716 C C . GLN A 1 99 ? 1.846 -7.928 5.615 1.000 13.023 99 GLN A C 1
ATOM 1717 O O . GLN A 1 99 ? 2.486 -7.710 4.584 1.000 14.703 99 GLN A O 1
ATOM 1743 N N . ALA A 1 100 ? 0.520 -8.012 5.666 1.000 12.156 100 ALA A N 1
ATOM 1744 C CA . ALA A 1 100 ? -0.319 -7.832 4.460 1.000 12.740 100 ALA A CA 1
ATOM 1745 C C . ALA A 1 100 ? -0.207 -6.394 3.947 1.000 12.010 100 ALA A C 1
ATOM 1746 O O . ALA A 1 100 ? -0.119 -6.180 2.744 1.000 13.720 100 ALA A O 1
ATOM 1753 N N . ILE A 1 101 ? -0.236 -5.422 4.855 1.000 11.239 101 ILE A N 1
ATOM 1754 C CA . ILE A 1 101 ? -0.111 -3.986 4.498 1.000 11.765 101 ILE A CA 1
ATOM 1755 C C . ILE A 1 101 ? 1.272 -3.716 3.894 1.000 12.411 101 ILE A C 1
ATOM 1756 O O . ILE A 1 101 ? 1.375 -2.837 3.028 1.000 13.621 101 ILE A O 1
ATOM 1772 N N . GLY A 1 102 ? 2.302 -4.404 4.376 1.000 12.401 102 GLY A N 1
ATOM 1773 C CA . GLY A 1 102 ? 3.666 -4.252 3.859 1.000 13.089 102 GLY A CA 1
ATOM 1774 C C . GLY A 1 102 ? 4.492 -3.257 4.645 1.000 12.803 102 GLY A C 1
ATOM 1775 O O . GLY A 1 102 ? 5.529 -2.857 4.138 1.000 16.398 102 GLY A O 1
ATOM 1779 N N . ALA A 1 103 ? 4.061 -2.874 5.844 1.000 12.159 103 ALA A N 1
ATOM 1780 C CA . ALA A 1 103 ? 4.872 -2.021 6.732 1.000 11.823 103 ALA A CA 1
ATOM 1781 C C . ALA A 1 103 ? 5.927 -2.888 7.421 1.000 11.381 103 ALA A C 1
ATOM 1782 O O . ALA A 1 103 ? 5.624 -4.031 7.785 1.000 13.079 103 ALA A O 1
ATOM 1789 N N . LYS A 1 104 ? 7.100 -2.326 7.665 1.000 10.662 104 LYS A N 1
ATOM 1790 C CA . LYS A 1 104 ? 8.181 -3.076 8.342 1.000 11.187 104 LYS A CA 1
ATOM 1791 C C . LYS A 1 104 ? 8.013 -3.081 9.864 1.000 10.108 104 LYS A C 1
ATOM 1792 O O . LYS A 1 104 ? 8.533 -4.005 10.513 1.000 11.158 104 LYS A O 1
ATOM 1811 N N . ASP A 1 105 ? 7.361 -2.068 10.418 1.000 10.281 105 ASP A N 1
ATOM 1812 C CA . ASP A 1 105 ? 7.324 -1.858 11.882 1.000 9.978 105 ASP A CA 1
ATOM 1813 C C . ASP A 1 105 ? 5.915 -1.505 12.352 1.000 9.917 105 ASP A C 1
ATOM 1814 O O . ASP A 1 105 ? 5.178 -0.763 11.673 1.000 10.041 105 ASP A O 1
ATOM 1823 N N . ILE A 1 106 ? 5.584 -2.023 13.526 1.000 9.302 106 ILE A N 1
ATOM 1824 C CA . ILE A 1 106 ? 4.398 -1.634 14.316 1.000 9.234 106 ILE A CA 1
ATOM 1825 C C . ILE A 1 106 ? 4.888 -0.829 15.510 1.000 8.320 106 ILE A C 1
ATOM 1826 O O . ILE A 1 106 ? 5.551 -1.401 16.398 1.000 9.413 106 ILE A O 1
ATOM 1842 N N . VAL A 1 107 ? 4.529 0.442 15.574 1.000 8.343 107 VAL A N 1
ATOM 1843 C CA . VAL A 1 107 ? 4.886 1.254 16.747 1.000 8.353 107 VAL A CA 1
ATOM 1844 C C . VAL A 1 107 ? 4.004 0.848 17.920 1.000 8.529 107 VAL A C 1
ATOM 1845 O O . VAL A 1 107 ? 2.783 0.722 17.757 1.000 9.315 107 VAL A O 1
AT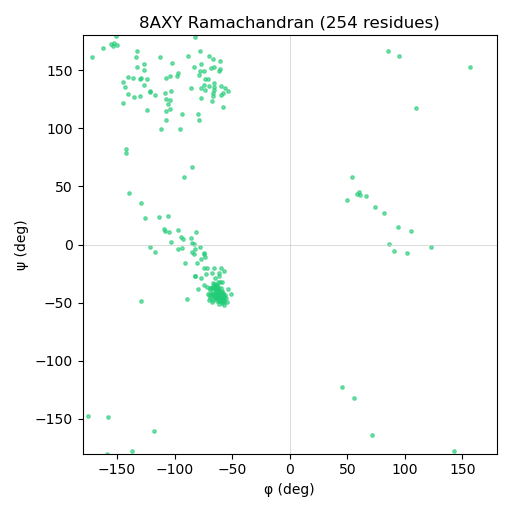OM 1858 N N . LEU A 1 108 ? 4.627 0.640 19.066 1.000 8.609 108 LEU A N 1
ATOM 1859 C CA . LEU A 1 108 ? 3.926 0.194 20.278 1.000 8.315 108 LEU A CA 1
ATOM 1860 C C . LEU A 1 108 ? 4.428 1.018 21.453 1.000 8.133 108 LEU A C 1
ATOM 1861 O O . LEU A 1 108 ? 5.629 1.062 21.715 1.000 8.523 108 LEU A O 1
ATOM 1877 N N . HIS A 1 109 ? 3.505 1.622 22.188 1.000 8.681 109 HIS A N 1
ATOM 1878 C CA . HIS A 1 109 ? 3.844 2.180 23.514 1.000 9.152 109 HIS A CA 1
ATOM 1879 C C . HIS A 1 109 ? 4.152 1.009 24.421 1.000 9.417 109 HIS A C 1
ATOM 1880 O O . HIS A 1 109 ? 3.316 0.116 24.551 1.000 10.086 109 HIS A O 1
ATOM 1894 N N . PRO A 1 110 ? 5.341 0.944 25.054 1.000 9.088 110 PRO A N 1
ATOM 1895 C CA . PRO A 1 110 ? 5.679 -0.256 25.816 1.000 9.815 110 PRO A CA 1
ATOM 1896 C C . PRO A 1 110 ? 4.604 -0.671 26.809 1.000 9.400 110 PRO A C 1
ATOM 1897 O O . PRO A 1 110 ? 4.309 -1.866 26.927 1.000 10.861 110 PRO A O 1
ATOM 1908 N N . GLY A 1 111 ? 4.046 0.301 27.511 1.000 9.785 111 GLY A N 1
ATOM 1909 C CA . GLY A 1 111 ? 2.935 0.072 28.440 1.000 10.162 111 GLY A CA 1
ATOM 1910 C C . GLY A 1 111 ? 3.055 0.941 29.662 1.000 10.142 111 GLY A C 1
ATOM 1911 O O . GLY A 1 111 ? 3.967 1.757 29.762 1.000 12.650 111 GLY A O 1
ATOM 1915 N N . ALA A 1 112 ? 2.122 0.765 30.567 1.000 11.089 112 ALA A N 1
ATOM 1916 C CA . ALA A 1 112 ? 2.021 1.561 31.795 1.000 12.135 112 ALA A CA 1
ATOM 1917 C C . ALA A 1 112 ? 1.888 0.604 32.970 1.000 11.845 112 ALA A C 1
ATOM 1918 O O . ALA A 1 112 ? 1.045 -0.328 32.930 1.000 12.351 112 ALA A O 1
ATOM 1925 N N . HIS A 1 113 ? 2.725 0.762 33.988 1.000 11.816 113 HIS A N 1
ATOM 1926 C CA . HIS A 1 113 ? 2.723 -0.243 35.083 1.000 12.202 113 HIS A CA 1
ATOM 1927 C C . HIS A 1 113 ? 1.546 -0.066 36.046 1.000 13.063 113 HIS A C 1
ATOM 1928 O O . HIS A 1 113 ? 1.314 -0.976 36.856 1.000 12.850 113 HIS A O 1
ATOM 1943 N N . VAL A 1 114 ? 0.839 1.046 35.975 1.000 14.474 114 VAL A N 1
ATOM 1944 C CA . VAL A 1 114 ? -0.453 1.298 36.681 1.000 16.312 114 VAL A CA 1
ATOM 1945 C C . VAL A 1 114 ? -0.312 0.941 38.164 1.000 17.875 114 VAL A C 1
ATOM 1946 O O . VAL A 1 114 ? -1.288 0.440 38.766 1.000 18.105 114 VAL A O 1
ATOM 1959 N N . GLY A 1 115 ? 0.847 1.247 38.744 1.000 16.197 115 GLY A N 1
ATOM 1960 C CA . GLY A 1 115 ? 1.086 1.180 40.200 1.000 18.293 115 GLY A CA 1
ATOM 1961 C C . GLY A 1 115 ? 1.859 -0.054 40.632 1.000 15.586 115 GLY A C 1
ATOM 1962 O O . GLY A 1 115 ? 2.251 -0.122 41.800 1.000 18.096 115 GLY A O 1
ATOM 1966 N N . ALA A 1 116 ? 2.115 -1.001 39.733 1.000 13.925 116 ALA A N 1
ATOM 1967 C CA . ALA A 1 116 ? 2.876 -2.225 40.080 1.000 13.721 116 ALA A CA 1
ATOM 1968 C C . ALA A 1 116 ? 4.378 -1.931 40.080 1.000 14.403 116 ALA A C 1
ATOM 1969 O O . ALA A 1 116 ? 5.148 -2.747 40.598 1.000 15.107 116 ALA A O 1
ATOM 1976 N N . GLY A 1 117 ? 4.786 -0.809 39.489 1.000 14.385 117 GLY A N 1
ATOM 1977 C CA . GLY A 1 117 ? 6.190 -0.389 39.428 1.000 14.279 117 GLY A CA 1
ATOM 1978 C C . GLY A 1 117 ? 6.874 -0.818 38.147 1.000 13.763 117 GLY A C 1
ATOM 1979 O O . GLY A 1 117 ? 6.389 -1.709 37.427 1.000 13.240 117 GLY A O 1
ATOM 1983 N N . VAL A 1 118 ? 7.996 -0.171 37.862 1.000 14.766 118 VAL A N 1
ATOM 1984 C CA . VAL A 1 118 ? 8.724 -0.342 36.578 1.000 14.696 118 VAL A CA 1
ATOM 1985 C C . VAL A 1 118 ? 9.194 -1.786 36.437 1.000 14.710 118 VAL A C 1
ATOM 1986 O O . VAL A 1 118 ? 9.071 -2.332 35.339 1.000 13.792 118 VAL A O 1
ATOM 1999 N N . ASP A 1 119 ? 9.749 -2.382 37.488 1.000 14.942 119 ASP A N 1
ATOM 2000 C CA . ASP A 1 119 ? 10.313 -3.747 37.345 1.000 15.554 119 ASP A CA 1
ATOM 2001 C C . ASP A 1 119 ? 9.196 -4.713 36.934 1.000 13.280 119 ASP A C 1
ATOM 2002 O O . ASP A 1 119 ? 9.369 -5.460 35.975 1.000 13.564 119 ASP A O 1
ATOM 2011 N N . ALA A 1 120 ? 8.058 -4.680 37.623 1.000 13.308 120 ALA A N 1
ATOM 2012 C CA . ALA A 1 120 ? 6.935 -5.599 37.348 1.000 13.676 120 ALA A CA 1
ATOM 2013 C C . ALA A 1 120 ? 6.419 -5.317 35.935 1.000 12.090 120 ALA A C 1
ATOM 2014 O O . ALA A 1 120 ? 6.111 -6.259 35.191 1.000 12.172 120 ALA A O 1
ATOM 2021 N N . GLY A 1 121 ? 6.296 -4.045 35.572 1.000 12.176 121 GLY A N 1
ATOM 2022 C CA . GLY A 1 121 ? 5.791 -3.700 34.241 1.000 11.057 121 GLY A CA 1
ATOM 2023 C C . GLY A 1 121 ? 6.729 -4.166 33.145 1.000 10.734 121 GLY A C 1
ATOM 2024 O O . GLY A 1 121 ? 6.254 -4.692 32.129 1.000 10.749 121 GLY A O 1
ATOM 2028 N N . ILE A 1 122 ? 8.028 -3.936 33.291 1.000 11.195 122 ILE A N 1
ATOM 2029 C CA . ILE A 1 122 ? 8.990 -4.392 32.250 1.000 11.084 122 ILE A CA 1
ATOM 2030 C C . ILE A 1 122 ? 8.970 -5.917 32.143 1.000 10.778 122 ILE A C 1
ATOM 2031 O O . ILE A 1 122 ? 8.970 -6.438 31.021 1.000 11.153 122 ILE A O 1
ATOM 2047 N N . ASN A 1 123 ? 8.916 -6.621 33.263 1.000 11.226 123 ASN A N 1
ATOM 2048 C CA . ASN A 1 123 ? 8.828 -8.093 33.208 1.000 11.784 123 ASN A CA 1
ATOM 2049 C C . ASN A 1 123 ? 7.570 -8.524 32.456 1.000 11.677 123 ASN A C 1
ATOM 2050 O O . ASN A 1 123 ? 7.621 -9.485 31.687 1.000 11.360 123 ASN A O 1
ATOM 2061 N N . LYS A 1 124 ? 6.486 -7.797 32.651 1.000 10.806 124 LYS A N 1
ATOM 2062 C CA . LYS A 1 124 ? 5.197 -8.135 32.001 1.000 10.509 124 LYS A CA 1
ATOM 2063 C C . LYS A 1 124 ? 5.289 -7.853 30.496 1.000 9.828 124 LYS A C 1
ATOM 2064 O O . LYS A 1 124 ? 4.832 -8.688 29.684 1.000 10.627 124 LYS A O 1
ATOM 2083 N N . ILE A 1 125 ? 5.871 -6.727 30.101 1.000 9.902 125 ILE A N 1
ATOM 2084 C CA . ILE A 1 125 ? 6.046 -6.418 28.654 1.000 9.696 125 ILE A CA 1
ATOM 2085 C C . ILE A 1 125 ? 6.876 -7.521 28.005 1.000 9.630 125 ILE A C 1
ATOM 2086 O O . ILE A 1 125 ? 6.548 -7.956 26.890 1.000 10.594 125 ILE A O 1
ATOM 2102 N N . ILE A 1 126 ? 7.963 -7.915 28.649 1.000 10.467 126 ILE A N 1
ATOM 2103 C CA . ILE A 1 126 ? 8.826 -9.000 28.115 1.000 10.825 126 ILE A CA 1
ATOM 2104 C C . ILE A 1 126 ? 7.990 -10.264 27.922 1.000 11.024 126 ILE A C 1
ATOM 2105 O O . ILE A 1 126 ? 8.085 -10.890 26.873 1.000 12.014 126 ILE A O 1
ATOM 2121 N N . GLU A 1 127 ? 7.198 -10.621 28.920 1.000 11.079 127 GLU A N 1
ATOM 2122 C CA . GLU A 1 127 ? 6.332 -11.808 28.816 1.000 11.742 127 GLU A CA 1
ATOM 2123 C C . GLU A 1 127 ? 5.420 -11.661 27.600 1.000 11.533 127 GLU A C 1
ATOM 2124 O O . GLU A 1 127 ? 5.262 -12.623 26.831 1.000 12.533 127 GLU A O 1
ATOM 2136 N N . GLY A 1 128 ? 4.753 -10.518 27.475 1.000 10.815 128 GLY A N 1
ATOM 2137 C CA . GLY A 1 128 ? 3.803 -10.319 26.368 1.000 11.177 128 GLY A CA 1
ATOM 2138 C C . GLY A 1 128 ? 4.509 -10.378 25.022 1.000 11.289 128 GLY A C 1
ATOM 2139 O O . GLY A 1 128 ? 4.007 -11.024 24.092 1.000 12.520 128 GLY A O 1
ATOM 2143 N N . LEU A 1 129 ? 5.653 -9.707 24.892 1.000 10.577 129 LEU A N 1
ATOM 2144 C CA . LEU A 1 129 ? 6.374 -9.713 23.598 1.000 10.790 129 LEU A CA 1
ATOM 2145 C C . LEU A 1 129 ? 6.854 -11.122 23.273 1.000 11.374 129 LEU A C 1
ATOM 2146 O O . LEU A 1 129 ? 6.845 -11.503 22.089 1.000 12.391 129 LEU A O 1
ATOM 2162 N N . ASN A 1 130 ? 7.264 -11.895 24.275 1.000 11.942 130 ASN A N 1
ATOM 2163 C CA . ASN A 1 130 ? 7.666 -13.295 24.016 1.000 13.309 130 ASN A CA 1
ATOM 2164 C C . ASN A 1 130 ? 6.471 -14.106 23.495 1.000 14.072 130 ASN A C 1
ATOM 2165 O O . ASN A 1 130 ? 6.689 -14.992 22.657 1.000 17.043 130 ASN A O 1
ATOM 2176 N N . GLU A 1 131 ? 5.260 -13.827 23.962 1.000 14.263 131 GLU A N 1
ATOM 2177 C CA . GLU A 1 131 ? 4.044 -14.500 23.436 1.000 15.448 131 GLU A CA 1
ATOM 2178 C C . GLU A 1 131 ? 3.783 -14.079 21.986 1.000 16.578 131 GLU A C 1
ATOM 2179 O O . GLU A 1 131 ? 3.298 -14.886 21.185 1.000 20.189 131 GLU A O 1
ATOM 2191 N N . VAL A 1 132 ? 4.039 -12.822 21.675 1.000 15.958 132 VAL A N 1
ATOM 2192 C CA . VAL A 1 132 ? 3.664 -12.227 20.366 1.000 17.099 132 VAL A CA 1
ATOM 2193 C C . VAL A 1 132 ? 4.676 -12.628 19.288 1.000 18.640 132 VAL A C 1
ATOM 2194 O O . VAL A 1 132 ? 4.272 -12.864 18.140 1.000 24.573 132 VAL A O 1
ATOM 2207 N N . LEU A 1 133 ? 5.958 -12.676 19.633 1.000 17.641 133 LEU A N 1
ATOM 2208 C CA . LEU A 1 133 ? 7.024 -12.849 18.624 1.000 20.542 133 LEU A CA 1
ATOM 2209 C C . LEU A 1 133 ? 7.432 -14.329 18.536 1.000 28.469 133 LEU A C 1
ATOM 2210 O O . LEU A 1 133 ? 8.469 -14.589 17.953 1.000 35.740 133 LEU A O 1
ATOM 2226 N N . THR A 1 134 ? 6.649 -15.237 19.139 1.000 39.370 134 THR A N 1
ATOM 2227 C CA . THR A 1 134 ? 6.813 -16.720 19.089 1.000 47.174 134 THR A CA 1
ATOM 2228 C C . THR A 1 134 ? 6.735 -17.171 17.631 1.000 56.589 134 THR A C 1
ATOM 2229 O O . THR A 1 134 ? 7.566 -18.015 17.224 1.000 65.696 134 THR A O 1
ATOM 2240 N N . ASN A 1 135 ? 5.770 -16.620 16.889 1.000 58.248 135 ASN A N 1
ATOM 2241 C CA . ASN A 1 135 ? 5.495 -16.990 15.474 1.000 68.226 135 ASN A CA 1
ATOM 2242 C C . ASN A 1 135 ? 6.542 -16.309 14.587 1.000 72.080 135 ASN A C 1
ATOM 2243 O O . ASN A 1 135 ? 7.003 -15.208 14.959 1.000 70.416 135 ASN A O 1
ATOM 2254 N N . ASP A 1 136 ? 6.898 -16.941 13.464 1.000 68.400 136 ASP A N 1
ATOM 2255 C CA . ASP A 1 136 ? 7.940 -16.444 12.525 1.000 68.310 136 ASP A CA 1
ATOM 2256 C C . ASP A 1 136 ? 7.272 -15.713 11.355 1.000 62.035 136 ASP A C 1
ATOM 2257 O O . ASP A 1 136 ? 6.214 -16.176 10.879 1.000 65.146 136 ASP A O 1
ATOM 2266 N N . ASN A 1 137 ? 7.950 -14.661 10.885 1.000 54.300 137 ASN A N 1
ATOM 2267 C CA . ASN A 1 137 ? 7.415 -13.432 10.232 1.000 41.720 137 ASN A CA 1
ATOM 2268 C C . ASN A 1 137 ? 8.502 -12.366 10.450 1.000 29.684 137 ASN A C 1
ATOM 2269 O O . ASN A 1 137 ? 9.233 -12.514 11.441 1.000 38.367 137 ASN A O 1
ATOM 2280 N N . ASN A 1 138 ? 8.641 -11.349 9.586 1.000 25.496 138 ASN A N 1
ATOM 2281 C CA A ASN A 1 138 ? 9.747 -10.350 9.649 0.400 22.592 138 ASN A CA 1
ATOM 2282 C CA B ASN A 1 138 ? 9.760 -10.371 9.723 0.600 22.586 138 ASN A CA 1
ATOM 2283 C C . ASN A 1 138 ? 9.265 -9.006 10.223 1.000 16.927 138 ASN A C 1
ATOM 2284 O O . ASN A 1 138 ? 10.114 -8.134 10.468 1.000 17.893 138 ASN A O 1
ATOM 2304 N N . VAL A 1 139 ? 7.966 -8.803 10.388 1.000 14.660 139 VAL A N 1
ATOM 2305 C CA . VAL A 1 139 ? 7.452 -7.510 10.916 1.000 12.378 139 VAL A CA 1
ATOM 2306 C C . VAL A 1 139 ? 8.069 -7.312 12.295 1.000 12.032 139 VAL A C 1
ATOM 2307 O O . VAL A 1 139 ? 8.113 -8.257 13.104 1.000 13.575 139 VAL A O 1
ATOM 2320 N N . ARG A 1 140 ? 8.519 -6.094 12.574 1.000 11.353 140 ARG A N 1
ATOM 2321 C CA . ARG A 1 140 ? 9.114 -5.733 13.870 1.000 10.550 140 ARG A CA 1
ATOM 2322 C C . ARG A 1 140 ? 8.102 -4.959 14.712 1.000 10.187 140 ARG A C 1
ATOM 2323 O O . ARG A 1 140 ? 7.184 -4.318 14.181 1.000 11.089 140 ARG A O 1
ATOM 2344 N N . ILE A 1 141 ? 8.316 -5.003 16.018 1.000 10.524 141 ILE A N 1
ATOM 2345 C CA A ILE A 1 141 ? 7.629 -4.076 16.947 0.700 9.866 141 ILE A CA 1
ATOM 2346 C CA B ILE A 1 141 ? 7.653 -4.121 17.020 0.300 9.818 141 ILE A CA 1
ATOM 2347 C C . ILE A 1 141 ? 8.622 -2.976 17.316 1.000 9.420 141 ILE A C 1
ATOM 2348 O O . ILE A 1 141 ? 9.690 -3.272 17.851 1.000 10.266 141 ILE A O 1
ATOM 2378 N N . ALA A 1 142 ? 8.233 -1.748 17.002 1.000 8.600 142 ALA A N 1
ATOM 2379 C CA . ALA A 1 142 ? 9.024 -0.536 17.267 1.000 8.975 142 ALA A CA 1
ATOM 2380 C C . ALA A 1 142 ? 8.537 0.049 18.587 1.000 8.391 142 ALA A C 1
ATOM 2381 O O . ALA A 1 142 ? 7.500 0.729 18.636 1.000 8.977 142 ALA A O 1
ATOM 2388 N N . LEU A 1 143 ? 9.272 -0.227 19.651 1.000 8.882 143 LEU A N 1
ATOM 2389 C CA . LEU A 1 143 ? 8.934 0.318 20.978 1.000 8.569 143 LEU A CA 1
ATOM 2390 C C . LEU A 1 143 ? 9.124 1.825 20.944 1.000 8.563 143 LEU A C 1
ATOM 2391 O O . LEU A 1 143 ? 10.203 2.315 20.570 1.000 9.435 143 LEU A O 1
ATOM 2407 N N . GLU A 1 144 ? 8.119 2.576 21.347 1.000 8.273 144 GLU A N 1
ATOM 2408 C CA . GLU A 1 144 ? 8.190 4.053 21.264 1.000 8.427 144 GLU A CA 1
ATOM 2409 C C . GLU A 1 144 ? 8.869 4.600 22.519 1.000 8.011 144 GLU A C 1
ATOM 2410 O O . GLU A 1 144 ? 8.501 4.248 23.639 1.000 9.262 144 GLU A O 1
ATOM 2422 N N . THR A 1 145 ? 9.789 5.527 22.309 1.000 8.289 145 THR A N 1
ATOM 2423 C CA . THR A 1 145 ? 10.289 6.384 23.400 1.000 8.776 145 THR A CA 1
ATOM 2424 C C . THR A 1 145 ? 9.096 7.153 23.971 1.000 8.697 145 THR A C 1
ATOM 2425 O O . THR A 1 145 ? 8.391 7.815 23.186 1.000 9.166 145 THR A O 1
ATOM 2436 N N . MET A 1 146 ? 8.896 7.136 25.273 1.000 8.694 146 MET A N 1
ATOM 2437 C CA . MET A 1 146 ? 7.723 7.776 25.898 1.000 9.171 146 MET A CA 1
ATOM 2438 C C . MET A 1 146 ? 8.154 8.976 26.739 1.000 9.309 146 MET A C 1
ATOM 2439 O O . MET A 1 146 ? 9.319 9.133 27.100 1.000 9.888 146 MET A O 1
ATOM 2453 N N . ALA A 1 147 ? 7.190 9.838 27.027 1.000 9.912 147 ALA A N 1
ATOM 2454 C CA . ALA A 1 147 ? 7.420 11.073 27.801 1.000 10.678 147 ALA A CA 1
ATOM 2455 C C . ALA A 1 147 ? 7.664 10.789 29.280 1.000 11.673 147 ALA A C 1
ATOM 2456 O O . ALA A 1 147 ? 8.257 11.640 29.949 1.000 14.139 147 ALA A O 1
ATOM 2463 N N . GLY A 1 148 ? 7.174 9.673 29.806 1.000 11.522 148 GLY A N 1
ATOM 2464 C CA . GLY A 1 148 ? 7.181 9.430 31.259 1.000 13.261 148 GLY A CA 1
ATOM 2465 C C . GLY A 1 148 ? 6.024 10.106 31.970 1.000 12.886 148 GLY A C 1
ATOM 2466 O O . GLY A 1 148 ? 6.121 10.354 33.178 1.000 16.277 148 GLY A O 1
ATOM 2470 N N . LYS A 1 149 ? 4.926 10.322 31.263 1.000 12.032 149 LYS A N 1
ATOM 2471 C CA . LYS A 1 149 ? 3.663 10.733 31.900 1.000 12.811 149 LYS A CA 1
ATOM 2472 C C . LYS A 1 149 ? 3.087 9.554 32.686 1.000 12.924 149 LYS A C 1
ATOM 2473 O O . LYS A 1 149 ? 3.198 8.414 32.242 1.000 12.919 149 LYS A O 1
ATOM 2492 N N . GLY A 1 150 ? 2.499 9.812 33.841 1.000 14.394 150 GLY A N 1
ATOM 2493 C CA . GLY A 1 150 ? 1.837 8.745 34.601 1.000 15.738 150 GLY A CA 1
ATOM 2494 C C . GLY A 1 150 ? 2.801 7.611 34.877 1.000 15.498 150 GLY A C 1
ATOM 2495 O O . GLY A 1 150 ? 3.950 7.877 35.288 1.000 16.479 150 GLY A O 1
ATOM 2499 N N . THR A 1 151 ? 2.369 6.386 34.609 1.000 14.582 151 THR A N 1
ATOM 2500 C CA . THR A 1 151 ? 3.183 5.178 34.879 1.000 14.240 151 THR A CA 1
ATOM 2501 C C . THR A 1 151 ? 3.738 4.596 33.574 1.000 13.614 151 THR A C 1
ATOM 2502 O O . THR A 1 151 ? 4.094 3.407 33.533 1.000 12.879 151 THR A O 1
ATOM 2513 N N . GLU A 1 152 ? 3.873 5.414 32.543 1.000 12.664 152 GLU A N 1
ATOM 2514 C CA . GLU A 1 152 ? 4.464 4.968 31.266 1.000 12.426 152 GLU A CA 1
ATOM 2515 C C . GLU A 1 152 ? 5.851 4.394 31.477 1.000 11.728 152 GLU A C 1
ATOM 2516 O O . GLU A 1 152 ? 6.699 5.011 32.137 1.000 13.650 152 GLU A O 1
ATOM 2528 N N . ILE A 1 153 ? 6.072 3.265 30.837 1.000 10.709 153 ILE A N 1
ATOM 2529 C CA . ILE A 1 153 ? 7.406 2.651 30.669 1.000 11.626 153 ILE A CA 1
ATOM 2530 C C . ILE A 1 153 ? 7.917 3.055 29.292 1.000 10.648 153 ILE A C 1
ATOM 2531 O O . ILE A 1 153 ? 7.118 3.168 28.338 1.000 11.040 153 ILE A O 1
ATOM 2547 N N . GLY A 1 154 ? 9.228 3.211 29.189 1.000 12.145 154 GLY A N 1
ATOM 2548 C CA . GLY A 1 154 ? 9.853 3.670 27.948 1.000 11.726 154 GLY A CA 1
ATOM 2549 C C . GLY A 1 154 ? 10.310 5.112 28.025 1.000 11.278 154 GLY A C 1
ATOM 2550 O O . GLY A 1 154 ? 10.662 5.655 26.968 1.000 11.007 154 GLY A O 1
ATOM 2554 N N . ARG A 1 155 ? 10.326 5.720 29.211 1.000 11.777 155 ARG A N 1
ATOM 2555 C CA A ARG A 1 155 ? 10.746 7.141 29.354 0.500 12.042 155 ARG A CA 1
ATOM 2556 C CA B ARG A 1 155 ? 10.755 7.135 29.372 0.500 11.986 155 ARG A CA 1
ATOM 2557 C C . ARG A 1 155 ? 12.265 7.283 29.182 1.000 11.021 155 ARG A C 1
ATOM 2558 O O . ARG A 1 155 ? 12.718 8.408 28.917 1.000 11.735 155 ARG A O 1
ATOM 2598 N N . SER A 1 156 ? 13.019 6.212 29.357 1.000 10.892 156 SER A N 1
ATOM 2599 C CA . SER A 1 156 ? 14.486 6.259 29.193 1.000 11.009 156 SER A CA 1
ATOM 2600 C C . SER A 1 156 ? 14.939 5.191 28.213 1.000 9.639 156 SER A C 1
ATOM 2601 O O . SER A 1 156 ? 14.261 4.153 28.064 1.000 10.205 156 SER A O 1
ATOM 2609 N N . PHE A 1 157 ? 16.078 5.435 27.599 1.000 10.525 157 PHE A N 1
ATOM 2610 C CA . PHE A 1 157 ? 16.688 4.419 26.721 1.000 10.296 157 PHE A CA 1
ATOM 2611 C C . PHE A 1 157 ? 17.028 3.169 27.541 1.000 11.088 157 PHE A C 1
ATOM 2612 O O . PHE A 1 157 ? 16.906 2.050 27.018 1.000 11.002 157 PHE A O 1
ATOM 2629 N N . GLU A 1 158 ? 17.368 3.339 28.810 1.000 10.944 158 GLU A N 1
ATOM 2630 C CA . GLU A 1 158 ? 17.646 2.171 29.690 1.000 11.856 158 GLU A CA 1
ATOM 2631 C C . GLU A 1 158 ? 16.398 1.295 29.847 1.000 10.956 158 GLU A C 1
ATOM 2632 O O . GLU A 1 158 ? 16.548 0.066 29.836 1.000 11.378 158 GLU A O 1
ATOM 2644 N N . GLU A 1 159 ? 15.223 1.885 30.009 1.000 10.915 159 GLU A N 1
ATOM 2645 C CA . GLU A 1 159 ? 14.005 1.056 30.128 1.000 11.169 159 GLU A CA 1
ATOM 2646 C C . GLU A 1 159 ? 13.790 0.278 28.826 1.000 11.485 159 GLU A C 1
ATOM 2647 O O . GLU A 1 159 ? 13.431 -0.909 28.875 1.000 11.528 159 GLU A O 1
ATOM 2659 N N . LEU A 1 160 ? 13.939 0.934 27.677 1.000 10.161 160 LEU A N 1
ATOM 2660 C CA . LEU A 1 160 ? 13.767 0.237 26.391 1.000 10.572 160 LEU A CA 1
ATOM 2661 C C . LEU A 1 160 ? 14.807 -0.881 26.277 1.000 10.021 160 LEU A C 1
ATOM 2662 O O . LEU A 1 160 ? 14.465 -1.981 25.820 1.000 11.053 160 LEU A O 1
ATOM 2678 N N . ALA A 1 161 ? 16.058 -0.623 26.667 1.000 10.572 161 ALA A N 1
ATOM 2679 C CA . ALA A 1 161 ? 17.112 -1.654 26.596 1.000 10.785 161 ALA A CA 1
ATOM 2680 C C . ALA A 1 161 ? 16.771 -2.850 27.489 1.000 11.332 161 ALA A C 1
ATOM 2681 O O . ALA A 1 161 ? 17.107 -3.983 27.129 1.000 11.769 161 ALA A O 1
ATOM 2688 N N . ARG A 1 162 ? 16.173 -2.614 28.647 1.000 11.344 162 ARG A N 1
ATOM 2689 C CA . ARG A 1 162 ? 15.786 -3.742 29.528 1.000 11.345 162 ARG A CA 1
ATOM 2690 C C . ARG A 1 162 ? 14.782 -4.642 28.809 1.000 11.345 162 ARG A C 1
ATOM 2691 O O . ARG A 1 162 ? 14.850 -5.861 28.934 1.000 12.270 162 ARG A O 1
ATOM 2712 N N . ILE A 1 163 ? 13.812 -4.045 28.136 1.000 10.782 163 ILE A N 1
ATOM 2713 C CA . ILE A 1 163 ? 12.802 -4.845 27.393 1.000 10.892 163 ILE A CA 1
ATOM 2714 C C . ILE A 1 163 ? 13.531 -5.626 26.294 1.000 11.356 163 ILE A C 1
ATOM 2715 O O . ILE A 1 163 ? 13.339 -6.829 26.161 1.000 12.373 163 ILE A O 1
ATOM 2731 N N . ILE A 1 164 ? 14.367 -4.944 25.525 1.000 11.798 164 ILE A N 1
ATOM 2732 C CA . ILE A 1 164 ? 15.092 -5.603 24.406 1.000 12.719 164 ILE A CA 1
ATOM 2733 C C . ILE A 1 164 ? 15.925 -6.768 24.938 1.000 14.241 164 ILE A C 1
ATOM 2734 O O . ILE A 1 164 ? 15.945 -7.832 24.316 1.000 15.431 164 ILE A O 1
ATOM 2750 N N . ASP A 1 165 ? 16.581 -6.578 26.069 1.000 15.019 165 ASP A N 1
ATOM 2751 C CA . ASP A 1 165 ? 17.478 -7.619 26.632 1.000 15.789 165 ASP A CA 1
ATOM 2752 C C . ASP A 1 165 ? 16.676 -8.851 27.068 1.000 16.296 165 ASP A C 1
ATOM 2753 O O . ASP A 1 165 ? 17.227 -9.951 27.042 1.000 19.241 165 ASP A O 1
ATOM 2762 N N . GLY A 1 166 ? 15.453 -8.672 27.536 1.000 15.931 166 GLY A N 1
ATOM 2763 C CA . GLY A 1 166 ? 14.655 -9.766 28.112 1.000 16.760 166 GLY A CA 1
ATOM 2764 C C . GLY A 1 166 ? 13.966 -10.593 27.054 1.000 16.179 166 GLY A C 1
ATOM 2765 O O . GLY A 1 166 ? 13.651 -11.743 27.320 1.000 19.594 166 GLY A O 1
ATOM 2769 N N . VAL A 1 167 ? 13.666 -10.006 25.903 1.000 14.093 167 VAL A N 1
ATOM 2770 C CA . VAL A 1 167 ? 12.882 -10.694 24.845 1.000 14.011 167 VAL A CA 1
ATOM 2771 C C . VAL A 1 167 ? 13.779 -11.690 24.114 1.000 15.761 167 VAL A C 1
ATOM 2772 O O . VAL A 1 167 ? 14.890 -11.345 23.709 1.000 18.732 167 VAL A O 1
ATOM 2785 N N . H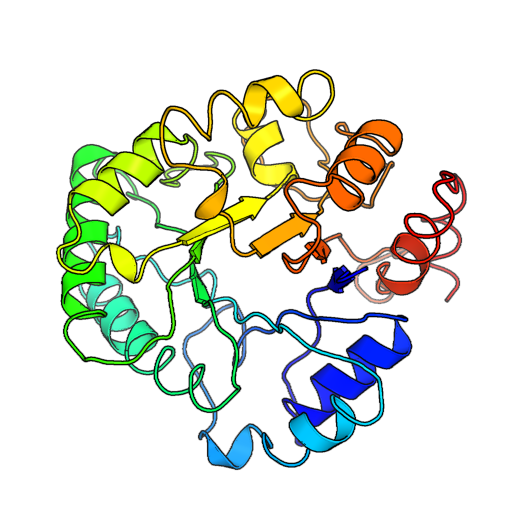IS A 1 168 ? 13.270 -12.889 23.889 1.000 16.675 168 HIS A N 1
ATOM 2786 C CA A HIS A 1 168 ? 14.054 -13.967 23.232 0.700 19.120 168 HIS A CA 1
ATOM 2787 C CA B HIS A 1 168 ? 14.001 -13.998 23.219 0.300 18.534 168 HIS A CA 1
ATOM 2788 C C . HIS A 1 168 ? 14.345 -13.591 21.777 1.000 17.648 168 HIS A C 1
ATOM 2789 O O . HIS A 1 168 ? 15.531 -13.604 21.394 1.000 20.728 168 HIS A O 1
ATOM 2817 N N . ASN A 1 169 ? 13.323 -13.280 21.001 1.000 17.517 169 ASN A N 1
ATOM 2818 C CA . ASN A 1 169 ? 13.483 -12.964 19.561 1.000 17.781 169 ASN A CA 1
ATOM 2819 C C . ASN A 1 169 ? 13.668 -11.458 19.452 1.000 17.052 169 ASN A C 1
ATOM 2820 O O . ASN A 1 169 ? 12.905 -10.795 18.718 1.000 15.818 169 ASN A O 1
ATOM 2831 N N . ASN A 1 170 ? 14.686 -10.927 20.122 1.000 15.948 170 ASN A N 1
ATOM 2832 C CA . ASN A 1 170 ? 14.819 -9.456 20.223 1.000 15.562 170 ASN A CA 1
ATOM 2833 C C . ASN A 1 170 ? 15.295 -8.844 18.902 1.000 15.288 170 ASN A C 1
ATOM 2834 O O . ASN A 1 170 ? 15.176 -7.615 18.757 1.000 15.003 170 ASN A O 1
ATOM 2845 N N . GLU A 1 171 ? 15.691 -9.624 17.915 1.000 15.640 171 GLU A N 1
ATOM 2846 C CA . GLU A 1 171 ? 15.995 -9.071 16.573 1.000 17.001 171 GLU A CA 1
ATOM 2847 C C . GLU A 1 171 ? 14.714 -8.514 15.945 1.000 14.858 171 GLU A C 1
ATOM 2848 O O . GLU A 1 171 ? 14.814 -7.742 14.990 1.000 17.546 171 GLU A O 1
ATOM 2860 N N . ARG A 1 172 ? 13.550 -8.941 16.431 1.000 13.010 172 ARG A N 1
ATOM 2861 C CA . ARG A 1 172 ? 12.251 -8.449 15.912 1.000 13.318 172 ARG A CA 1
ATOM 2862 C C . ARG A 1 172 ? 11.818 -7.152 16.590 1.000 11.351 172 ARG A C 1
ATOM 2863 O O . ARG A 1 172 ? 10.708 -6.689 16.312 1.000 12.912 172 ARG A O 1
ATOM 2884 N N . LEU A 1 173 ? 12.664 -6.579 17.438 1.000 11.120 173 LEU A N 1
ATOM 2885 C CA . LEU A 1 173 ? 12.361 -5.300 18.094 1.000 10.831 173 LEU A CA 1
ATOM 2886 C C . LEU A 1 173 ? 13.146 -4.189 17.428 1.000 10.372 173 LEU A C 1
ATOM 2887 O O . LEU A 1 173 ? 14.292 -4.361 17.046 1.000 12.262 173 LEU A O 1
ATOM 2903 N N . SER A 1 174 ? 12.502 -3.051 17.369 1.000 9.746 174 SER A N 1
ATOM 2904 C CA . SER A 1 174 ? 13.109 -1.792 16.923 1.000 9.611 174 SER A CA 1
ATOM 2905 C C . SER A 1 174 ? 12.629 -0.702 17.881 1.000 9.028 174 SER A C 1
ATOM 2906 O O . SER A 1 174 ? 11.952 -1.009 18.865 1.000 9.592 174 SER A O 1
ATOM 2914 N N . VAL A 1 175 ? 13.036 0.529 17.625 1.000 8.939 175 VAL A N 1
ATOM 2915 C CA . VAL A 1 175 ? 12.593 1.693 18.417 1.000 8.709 175 VAL A CA 1
ATOM 2916 C C . VAL A 1 175 ? 11.972 2.717 17.475 1.000 8.480 175 VAL A C 1
ATOM 2917 O O . VAL A 1 175 ? 12.491 2.966 16.379 1.000 9.607 175 VAL A O 1
ATOM 2930 N N . CYS A 1 176 ? 10.930 3.353 17.969 1.000 8.325 176 CYS A N 1
ATOM 2931 C CA . CYS A 1 176 ? 10.385 4.585 17.387 1.000 8.421 176 CYS A CA 1
ATOM 2932 C C . CYS A 1 176 ? 10.815 5.754 18.261 1.000 8.253 176 CYS A C 1
ATOM 2933 O O . CYS A 1 176 ? 10.505 5.782 19.455 1.000 9.097 176 CYS A O 1
ATOM 2941 N N . PHE A 1 177 ? 11.595 6.653 17.685 1.000 8.164 177 PHE A N 1
ATOM 2942 C CA . PHE A 1 177 ? 12.147 7.821 18.395 1.000 8.418 177 PHE A CA 1
ATOM 2943 C C . PHE A 1 177 ? 11.199 9.001 18.180 1.000 8.335 177 PHE A C 1
ATOM 2944 O O . PHE A 1 177 ? 11.054 9.453 17.037 1.000 8.946 177 PHE A O 1
ATOM 2961 N N . ASP A 1 178 ? 10.536 9.443 19.248 1.000 7.761 178 ASP A N 1
ATOM 2962 C CA . ASP A 1 178 ? 9.559 10.544 19.189 1.000 8.009 178 ASP A CA 1
ATOM 2963 C C . ASP A 1 178 ? 10.205 11.780 19.808 1.000 8.382 178 ASP A C 1
ATOM 2964 O O . ASP A 1 178 ? 10.622 11.747 20.964 1.000 8.734 178 ASP A O 1
ATOM 2973 N N . THR A 1 179 ? 10.313 12.851 19.035 1.000 8.098 179 THR A N 1
ATOM 2974 C CA . THR A 1 179 ? 11.019 14.055 19.504 1.000 8.286 179 THR A CA 1
ATOM 2975 C C . THR A 1 179 ? 10.304 14.723 20.669 1.000 8.201 179 THR A C 1
ATOM 2976 O O . THR A 1 179 ? 10.987 15.248 21.559 1.000 8.736 179 THR A O 1
ATOM 2987 N N . CYS A 1 180 ? 8.981 14.742 20.680 1.000 8.294 180 CYS A N 1
ATOM 2988 C CA . CYS A 1 180 ? 8.260 15.326 21.826 1.000 8.863 180 CYS A CA 1
ATOM 2989 C C . CYS A 1 180 ? 8.503 14.470 23.052 1.000 8.681 180 CYS A C 1
ATOM 2990 O O . CYS A 1 180 ? 8.791 14.999 24.123 1.000 9.119 180 CYS A O 1
ATOM 2998 N N . HIS A 1 181 ? 8.357 13.163 22.912 1.000 8.385 181 HIS A N 1
ATOM 2999 C CA . HIS A 1 181 ? 8.477 12.289 24.100 1.000 8.766 181 HIS A CA 1
ATOM 3000 C C . HIS A 1 181 ? 9.867 12.400 24.714 1.000 8.932 181 HIS A C 1
ATOM 3001 O O . HIS A 1 181 ? 9.985 12.484 25.939 1.000 9.397 181 HIS A O 1
ATOM 3015 N N . THR A 1 182 ? 10.896 12.308 23.891 1.000 8.597 182 THR A N 1
ATOM 3016 C CA . THR A 1 182 ? 12.276 12.328 24.423 1.000 8.760 182 THR A CA 1
ATOM 3017 C C . THR A 1 182 ? 12.562 13.677 25.092 1.000 9.433 182 THR A C 1
ATOM 3018 O O . THR A 1 182 ? 13.102 13.710 26.200 1.000 9.651 182 THR A O 1
ATOM 3029 N N . HIS A 1 183 ? 12.146 14.781 24.467 1.000 8.765 183 HIS A N 1
ATOM 3030 C CA . HIS A 1 183 ? 12.245 16.126 25.077 1.000 8.943 183 HIS A CA 1
ATOM 3031 C C . HIS A 1 183 ? 11.511 16.156 26.417 1.000 9.491 183 HIS A C 1
ATOM 3032 O O . HIS A 1 183 ? 12.087 16.574 27.440 1.000 10.023 183 HIS A O 1
ATOM 3047 N N . ASP A 1 184 ? 10.256 15.725 26.433 1.000 9.224 184 ASP A N 1
ATOM 3048 C CA . ASP A 1 184 ? 9.462 15.791 27.679 1.000 10.112 184 ASP A CA 1
ATOM 3049 C C . ASP A 1 184 ? 10.064 14.876 28.747 1.000 9.327 184 ASP A C 1
ATOM 3050 O O . ASP A 1 184 ? 9.890 15.172 29.933 1.000 11.155 184 ASP A O 1
ATOM 3059 N N . ALA A 1 185 ? 10.732 13.790 28.363 1.000 9.561 185 ALA A N 1
ATOM 3060 C CA . ALA A 1 185 ? 11.357 12.868 29.335 1.000 10.854 185 ALA A CA 1
ATOM 3061 C C . ALA A 1 185 ? 12.614 13.483 29.929 1.000 11.247 185 ALA A C 1
ATOM 3062 O O . ALA A 1 185 ? 13.044 13.029 30.984 1.000 14.506 185 ALA A O 1
ATOM 3069 N N . GLY A 1 186 ? 13.193 14.475 29.256 1.000 10.782 186 GLY A N 1
ATOM 3070 C CA . GLY A 1 186 ? 14.384 15.170 29.763 1.000 11.589 186 GLY A CA 1
ATOM 3071 C C . GLY A 1 186 ? 15.580 15.143 28.828 1.000 10.952 186 GLY A C 1
ATOM 3072 O O . GLY A 1 186 ? 16.595 15.757 29.175 1.000 13.142 186 GLY A O 1
ATOM 3076 N N . TYR A 1 187 ? 15.493 14.487 27.676 1.000 11.112 187 TYR A N 1
ATOM 3077 C CA . TYR A 1 187 ? 16.628 14.472 26.721 1.000 11.025 187 TYR A CA 1
ATOM 3078 C C . TYR A 1 187 ? 16.714 15.820 26.019 1.000 11.454 187 TYR A C 1
ATOM 3079 O O . TYR A 1 187 ? 15.709 16.380 25.585 1.000 12.043 187 TYR A O 1
ATOM 3097 N N . ASN A 1 188 ? 17.934 16.323 25.879 1.000 11.111 188 ASN A N 1
ATOM 3098 C CA . ASN A 1 188 ? 18.188 17.636 25.255 1.000 11.428 188 ASN A CA 1
ATOM 3099 C C . ASN A 1 188 ? 18.265 17.491 23.739 1.000 10.629 188 ASN A C 1
ATOM 3100 O O . ASN A 1 188 ? 19.325 17.691 23.117 1.000 11.446 188 ASN A O 1
ATOM 3111 N N . VAL A 1 189 ? 17.140 17.148 23.134 1.000 10.955 189 VAL A N 1
ATOM 3112 C CA . VAL A 1 189 ? 17.042 17.048 21.663 1.000 10.328 189 VAL A CA 1
ATOM 3113 C C . VAL A 1 189 ? 17.068 18.442 21.034 1.000 10.518 189 VAL A C 1
ATOM 3114 O O . VAL A 1 189 ? 17.364 18.530 19.845 1.000 11.240 189 VAL A O 1
ATOM 3127 N N . LYS A 1 190 ? 16.755 19.488 21.789 1.000 10.689 190 LYS A N 1
ATOM 3128 C CA . LYS A 1 190 ? 16.784 20.852 21.220 1.000 11.411 190 LYS A CA 1
ATOM 3129 C C . LYS A 1 190 ? 18.216 21.310 20.947 1.000 11.875 190 LYS A C 1
ATOM 3130 O O . LYS A 1 190 ? 18.484 21.847 19.862 1.000 13.363 190 LYS A O 1
ATOM 3149 N N . GLU A 1 191 ? 19.115 21.144 21.913 1.000 11.550 191 GLU A N 1
ATOM 3150 C CA A GLU A 1 191 ? 20.449 21.771 21.799 0.600 12.533 191 GLU A CA 1
ATOM 3151 C CA B GLU A 1 191 ? 20.454 21.781 21.833 0.400 12.902 191 GLU A CA 1
ATOM 3152 C C . GLU A 1 191 ? 21.572 20.738 21.754 1.000 12.352 191 GLU A C 1
ATOM 3153 O O . GLU A 1 191 ? 22.688 21.140 21.454 1.000 15.525 191 GLU A O 1
ATOM 3175 N N . ASP A 1 192 ? 21.267 19.476 22.024 1.000 11.382 192 ASP A N 1
ATOM 3176 C CA . ASP A 1 192 ? 22.326 18.439 22.065 1.000 11.727 192 ASP A CA 1
ATOM 3177 C C . ASP A 1 192 ? 21.822 17.159 21.405 1.000 11.797 192 ASP A C 1
ATOM 3178 O O . ASP A 1 192 ? 22.078 16.054 21.916 1.000 11.717 192 ASP A O 1
ATOM 3187 N N . PHE A 1 193 ? 21.168 17.284 20.261 1.000 10.588 193 PHE A N 1
ATOM 3188 C CA . PHE A 1 193 ? 20.591 16.102 19.604 1.000 10.409 193 PHE A CA 1
ATOM 3189 C C . PHE A 1 193 ? 21.658 15.050 19.307 1.000 10.532 193 PHE A C 1
ATOM 3190 O O . PHE A 1 193 ? 21.385 13.868 19.500 1.000 10.687 193 PHE A O 1
ATOM 3207 N N . ASP A 1 194 ? 22.812 15.459 18.800 1.000 10.810 194 ASP A N 1
ATOM 3208 C CA . ASP A 1 194 ? 23.870 14.459 18.503 1.000 11.575 194 ASP A CA 1
ATOM 3209 C C . ASP A 1 194 ? 24.327 13.789 19.802 1.000 12.169 194 ASP A C 1
ATOM 3210 O O . ASP A 1 194 ? 24.660 12.602 19.755 1.000 13.544 194 ASP A O 1
ATOM 3219 N N . GLY A 1 195 ? 24.377 14.524 20.916 1.000 12.980 195 GLY A N 1
ATOM 3220 C CA . GLY A 1 195 ? 24.687 13.913 22.223 1.000 12.836 195 GLY A CA 1
ATOM 3221 C C . GLY A 1 195 ? 23.626 12.898 22.622 1.000 12.786 195 GLY A C 1
ATOM 3222 O O . GLY A 1 195 ? 23.955 11.822 23.145 1.000 13.260 195 GLY A O 1
ATOM 3226 N N . VAL A 1 196 ? 22.360 13.216 22.372 1.000 11.828 196 VAL A N 1
ATOM 3227 C CA . VAL A 1 196 ? 21.261 12.263 22.650 1.000 11.265 196 VAL A CA 1
ATOM 3228 C C . VAL A 1 196 ? 21.452 11.012 21.775 1.000 10.980 196 VAL A C 1
ATOM 3229 O O . VAL A 1 196 ? 21.302 9.882 22.284 1.000 11.896 196 VAL A O 1
ATOM 3242 N N . LEU A 1 197 ? 21.755 11.184 20.493 1.000 12.021 197 LEU A N 1
ATOM 3243 C CA . LEU A 1 197 ? 21.993 10.007 19.623 1.000 12.432 197 LEU A CA 1
ATOM 3244 C C . LEU A 1 197 ? 23.201 9.217 20.122 1.000 12.434 197 LEU A C 1
ATOM 3245 O O . LEU A 1 197 ? 23.185 7.993 20.021 1.000 12.551 197 LEU A O 1
ATOM 3261 N N . ASN A 1 198 ? 24.261 9.882 20.567 1.000 13.020 198 ASN A N 1
ATOM 3262 C CA A ASN A 1 198 ? 25.463 9.231 21.159 0.400 13.559 198 ASN A CA 1
ATOM 3263 C CA B ASN A 1 198 ? 25.425 9.111 21.056 0.600 13.391 198 ASN A CA 1
ATOM 3264 C C . ASN A 1 198 ? 25.018 8.296 22.289 1.000 12.475 198 ASN A C 1
ATOM 3265 O O . ASN A 1 198 ? 25.460 7.138 22.368 1.000 13.392 198 ASN A O 1
ATOM 3285 N N . GLU A 1 199 ? 24.237 8.852 23.193 1.000 12.370 199 GLU A N 1
ATOM 3286 C CA . GLU A 1 199 ? 23.718 8.107 24.362 1.000 11.958 199 GLU A CA 1
ATOM 3287 C C . GLU A 1 199 ? 22.877 6.925 23.873 1.000 11.241 199 GLU A C 1
ATOM 3288 O O . GLU A 1 199 ? 23.016 5.797 24.385 1.000 11.738 199 GLU A O 1
ATOM 3300 N N . PHE A 1 200 ? 22.018 7.173 22.897 1.000 10.934 200 PHE A N 1
ATOM 3301 C CA . PHE A 1 200 ? 21.175 6.106 22.314 1.000 10.472 200 PHE A CA 1
ATOM 3302 C C . PHE A 1 200 ? 22.065 5.016 21.717 1.000 10.590 200 PHE A C 1
ATOM 3303 O O . PHE A 1 200 ? 21.766 3.815 21.859 1.000 11.002 200 PHE A O 1
ATOM 3320 N N . ASP A 1 201 ? 23.118 5.418 21.017 1.000 11.005 201 ASP A N 1
ATOM 3321 C CA . ASP A 1 201 ? 24.030 4.442 20.378 1.000 11.028 201 ASP A CA 1
ATOM 3322 C C . ASP A 1 201 ? 24.692 3.577 21.451 1.000 10.734 201 ASP A C 1
ATOM 3323 O O . ASP A 1 201 ? 24.920 2.386 21.212 1.000 11.778 201 ASP A O 1
ATOM 3332 N N . LYS A 1 202 ? 25.046 4.147 22.597 1.000 11.345 202 LYS A N 1
ATOM 3333 C CA A LYS A 1 202 ? 25.724 3.397 23.689 0.500 11.465 202 LYS A CA 1
ATOM 3334 C CA B LYS A 1 202 ? 25.729 3.392 23.672 0.500 11.874 202 LYS A CA 1
ATOM 3335 C C . LYS A 1 202 ? 24.764 2.356 24.265 1.000 11.926 202 LYS A C 1
ATOM 3336 O O . LYS A 1 202 ? 25.212 1.243 24.563 1.000 13.817 202 LYS A O 1
ATOM 3372 N N . ILE A 1 203 ? 23.511 2.729 24.443 1.000 12.058 203 ILE A N 1
ATOM 3373 C CA A ILE A 1 203 ? 22.525 1.948 25.245 0.600 12.412 203 ILE A CA 1
ATOM 3374 C CA B ILE A 1 203 ? 22.554 1.918 25.251 0.400 12.604 203 ILE A CA 1
ATOM 3375 C C . ILE A 1 203 ? 21.767 0.954 24.349 1.000 11.672 203 ILE A C 1
ATOM 3376 O O . ILE A 1 203 ? 21.466 -0.174 24.810 1.000 12.596 203 ILE A O 1
ATOM 3406 N N . ILE A 1 204 ? 21.437 1.349 23.125 1.000 10.987 204 ILE A N 1
ATOM 3407 C CA . ILE A 1 204 ? 20.556 0.552 22.228 1.000 10.735 204 ILE A CA 1
ATOM 3408 C C . ILE A 1 204 ? 21.178 0.357 20.851 1.000 10.973 204 ILE A C 1
ATOM 3409 O O . ILE A 1 204 ? 21.178 -0.770 20.348 1.000 12.123 204 ILE A O 1
ATOM 3425 N N . GLY A 1 205 ? 21.661 1.432 20.239 1.000 10.967 205 GLY A N 1
ATOM 3426 C CA . GLY A 1 205 ? 22.117 1.426 18.845 1.000 11.453 205 GLY A CA 1
ATOM 3427 C C . GLY A 1 205 ? 21.169 2.213 17.968 1.000 11.391 205 GLY A C 1
ATOM 3428 O O . GLY A 1 205 ? 20.009 1.839 17.837 1.000 11.258 205 GLY A O 1
ATOM 3432 N N . VAL A 1 206 ? 21.675 3.285 17.374 1.000 11.583 206 VAL A N 1
ATOM 3433 C CA . VAL A 1 206 ? 20.866 4.180 16.518 1.000 11.775 206 VAL A CA 1
ATOM 3434 C C . VAL A 1 206 ? 20.338 3.392 15.316 1.000 11.898 206 VAL A C 1
ATOM 3435 O O . VAL A 1 206 ? 19.273 3.759 14.787 1.000 13.208 206 VAL A O 1
ATOM 3448 N N . ASP A 1 207 ? 21.037 2.343 14.908 1.000 12.059 207 ASP A N 1
ATOM 3449 C CA . ASP A 1 207 ? 20.564 1.473 13.796 1.000 13.428 207 ASP A CA 1
ATOM 3450 C C . ASP A 1 207 ? 19.203 0.846 14.112 1.000 13.231 207 ASP A C 1
ATOM 3451 O O . ASP A 1 207 ? 18.514 0.418 13.173 1.000 14.600 207 ASP A O 1
ATOM 3460 N N . ARG A 1 208 ? 18.828 0.779 15.379 1.000 11.984 208 ARG A N 1
ATOM 3461 C CA . ARG A 1 208 ? 17.530 0.18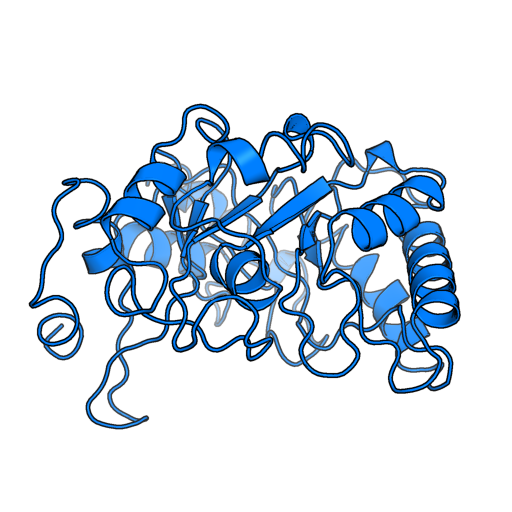5 15.767 1.000 11.417 208 ARG A CA 1
ATOM 3462 C C . ARG A 1 208 ? 16.394 1.204 15.677 1.000 10.711 208 ARG A C 1
ATOM 3463 O O . ARG A 1 208 ? 15.245 0.778 15.826 1.000 11.077 208 ARG A O 1
ATOM 3484 N N . ILE A 1 209 ? 16.679 2.475 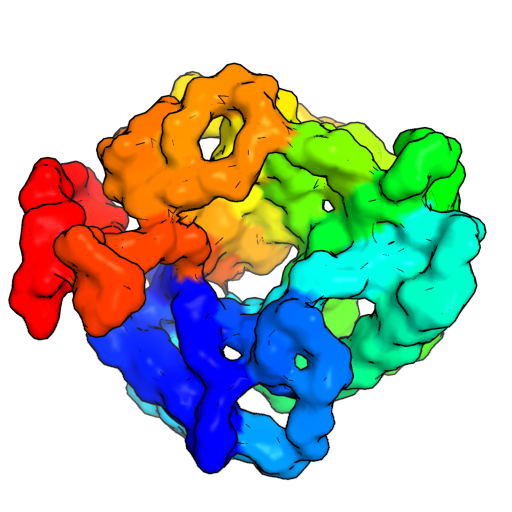15.409 1.000 10.617 209 ILE A N 1
ATOM 3485 C CA . ILE A 1 209 ? 15.597 3.467 15.210 1.000 10.147 209 ILE A CA 1
ATOM 3486 C C . ILE A 1 209 ? 15.047 3.279 13.800 1.000 10.351 209 ILE A C 1
ATOM 3487 O O . ILE A 1 209 ? 15.707 3.611 12.820 1.000 11.566 209 ILE A O 1
ATOM 3503 N N . LYS A 1 210 ? 13.849 2.723 13.700 1.000 9.744 210 LYS A N 1
ATOM 3504 C CA A LYS A 1 210 ? 13.249 2.392 12.388 0.700 9.577 210 LYS A CA 1
ATOM 3505 C CA B LYS A 1 210 ? 13.229 2.361 12.398 0.300 10.106 210 LYS A CA 1
ATOM 3506 C C . LYS A 1 210 ? 12.053 3.287 12.064 1.000 9.515 210 LYS A C 1
ATOM 3507 O O . LYS A 1 210 ? 11.558 3.205 10.952 1.000 10.474 210 LYS A O 1
ATOM 3543 N N . VAL A 1 211 ? 11.634 4.121 13.003 1.000 9.411 211 VAL A N 1
ATOM 3544 C CA . VAL A 1 211 ? 10.564 5.123 12.800 1.000 9.262 211 VAL A CA 1
ATOM 3545 C C . VAL A 1 211 ? 10.955 6.336 13.613 1.000 8.730 211 VAL A C 1
ATOM 3546 O O . VAL A 1 211 ? 11.416 6.168 14.747 1.000 9.536 211 VAL A O 1
ATOM 3559 N N . VAL A 1 212 ? 10.732 7.520 13.062 1.000 8.915 212 VAL A N 1
ATOM 3560 C CA . VAL A 1 212 ? 10.920 8.780 13.813 1.000 9.143 212 VAL A CA 1
ATOM 3561 C C . VAL A 1 212 ? 9.591 9.510 13.820 1.000 9.266 212 VAL A C 1
ATOM 3562 O O . VAL A 1 212 ? 8.962 9.629 12.769 1.000 10.275 212 VAL A O 1
ATOM 3575 N N . HIS A 1 213 ? 9.179 9.954 14.993 1.000 7.947 213 HIS A N 1
ATOM 3576 C CA . HIS A 1 213 ? 7.992 10.810 15.126 1.000 7.934 213 HIS A CA 1
ATOM 3577 C C . HIS A 1 213 ? 8.479 12.225 15.372 1.000 8.009 213 HIS A C 1
ATOM 3578 O O . HIS A 1 213 ? 9.263 12.460 16.294 1.000 9.405 213 HIS A O 1
ATOM 3592 N N . VAL A 1 214 ? 8.014 13.121 14.515 1.000 7.642 214 VAL A N 1
ATOM 3593 C CA . VAL A 1 214 ? 8.468 14.532 14.503 1.000 7.738 214 VAL A CA 1
ATOM 3594 C C . VAL A 1 214 ? 7.322 15.378 15.063 1.000 7.411 214 VAL A C 1
ATOM 3595 O O . VAL A 1 214 ? 6.320 15.610 14.381 1.000 8.786 214 VAL A O 1
ATOM 3608 N N . ASN A 1 215 ? 7.535 15.846 16.282 1.000 7.890 215 ASN A N 1
ATOM 3609 C CA . ASN A 1 215 ? 6.536 16.593 17.059 1.000 7.991 215 ASN A CA 1
ATOM 3610 C C . ASN A 1 215 ? 7.248 17.684 17.849 1.000 7.656 215 ASN A C 1
ATOM 3611 O O . ASN A 1 215 ? 8.266 17.400 18.498 1.000 8.643 215 ASN A O 1
ATOM 3622 N N . ASP A 1 216 ? 6.695 18.889 17.862 1.000 7.788 216 ASP A N 1
ATOM 3623 C CA . ASP A 1 216 ? 7.155 19.866 18.875 1.000 8.021 216 ASP A CA 1
ATOM 3624 C C . ASP A 1 216 ? 6.408 19.556 20.174 1.000 7.816 216 ASP A C 1
ATOM 3625 O O . ASP A 1 216 ? 5.555 18.643 20.207 1.000 8.482 216 ASP A O 1
ATOM 3634 N N . SER A 1 217 ? 6.691 20.297 21.225 1.000 8.230 217 SER A N 1
ATOM 3635 C CA . SER A 1 217 ? 6.078 20.078 22.551 1.000 8.807 217 SER A CA 1
ATOM 3636 C C . SER A 1 217 ? 5.526 21.387 23.093 1.000 8.480 217 SER A C 1
ATOM 3637 O O . SER A 1 217 ? 6.206 22.417 23.007 1.000 8.909 217 SER A O 1
ATOM 3645 N N . LYS A 1 218 ? 4.389 21.306 23.762 1.000 8.732 218 LYS A N 1
ATOM 3646 C CA . LYS A 1 218 ? 3.805 22.457 24.475 1.000 9.349 218 LYS A CA 1
ATOM 3647 C C . LYS A 1 218 ? 4.506 22.709 25.808 1.000 10.044 218 LYS A C 1
ATOM 3648 O O . LYS A 1 218 ? 4.122 23.671 26.475 1.000 11.350 218 LYS A O 1
ATOM 3667 N N . ASN A 1 219 ? 5.483 21.897 26.196 1.000 10.111 219 ASN A N 1
ATOM 3668 C CA . ASN A 1 219 ? 6.097 22.010 27.534 1.000 11.373 219 ASN A CA 1
ATOM 3669 C C . ASN A 1 219 ? 7.614 21.958 27.425 1.000 10.994 219 ASN A C 1
ATOM 3670 O O . ASN A 1 219 ? 8.188 21.490 26.436 1.000 11.574 219 ASN A O 1
ATOM 3681 N N . ASP A 1 220 ? 8.252 22.425 28.481 1.000 12.718 220 ASP A N 1
ATOM 3682 C CA A ASP A 1 220 ? 9.731 22.480 28.471 0.600 13.369 220 ASP A CA 1
ATOM 3683 C CA B ASP A 1 220 ? 9.729 22.494 28.553 0.400 13.951 220 ASP A CA 1
ATOM 3684 C C . ASP A 1 220 ? 10.325 21.094 28.760 1.000 12.284 220 ASP A C 1
ATOM 3685 O O . ASP A 1 220 ? 9.613 20.119 29.114 1.000 12.201 220 ASP A O 1
ATOM 3701 N N . ARG A 1 221 ? 11.598 21.015 28.524 1.000 11.995 221 ARG A N 1
ATOM 3702 C CA A ARG A 1 221 ? 12.356 19.754 28.639 0.600 11.923 221 ARG A CA 1
ATOM 3703 C CA B ARG A 1 221 ? 12.368 19.762 28.642 0.400 11.976 221 ARG A CA 1
ATOM 3704 C C . ARG A 1 221 ? 12.115 19.167 30.029 1.000 12.226 221 ARG A C 1
ATOM 3705 O O . ARG A 1 221 ? 12.205 19.895 31.022 1.000 12.588 221 ARG A O 1
ATOM 3745 N N . GLY A 1 222 ? 11.800 17.875 30.080 1.000 11.066 222 GLY A N 1
ATOM 3746 C CA . GLY A 1 222 ? 11.646 17.173 31.359 1.000 11.530 222 GLY A CA 1
ATOM 3747 C C . GLY A 1 222 ? 10.255 17.296 31.955 1.000 11.744 222 GLY A C 1
ATOM 3748 O O . GLY A 1 222 ? 10.023 16.722 33.009 1.000 13.708 222 GLY A O 1
ATOM 3752 N N . ALA A 1 223 ? 9.328 17.989 31.306 1.000 12.126 223 ALA A N 1
ATOM 3753 C CA . ALA A 1 223 ? 7.973 18.229 31.866 1.000 13.284 223 ALA A CA 1
ATOM 3754 C C . ALA A 1 223 ? 7.141 16.942 31.972 1.000 12.721 223 ALA A C 1
ATOM 3755 O O . ALA A 1 223 ? 6.175 16.927 32.766 1.000 14.243 223 ALA A O 1
ATOM 3762 N N . GLN A 1 224 ? 7.433 15.927 31.158 1.000 11.651 224 GLN A N 1
ATOM 3763 C CA . GLN A 1 224 ? 6.729 14.622 31.210 1.000 12.339 224 GLN A CA 1
ATOM 3764 C C . GLN A 1 224 ? 5.221 14.813 30.982 1.000 13.171 224 GLN A C 1
ATOM 3765 O O . GLN A 1 224 ? 4.427 14.143 31.665 1.000 13.979 224 GLN A O 1
ATOM 3779 N N . LYS A 1 225 ? 4.816 15.647 30.016 1.000 13.111 225 LYS A N 1
ATOM 3780 C CA A LYS A 1 225 ? 3.372 15.963 29.834 0.600 13.483 225 LYS A CA 1
ATOM 3781 C CA B LYS A 1 225 ? 3.392 16.045 29.790 0.400 13.491 225 LYS A CA 1
ATOM 3782 C C . LYS A 1 225 ? 2.806 15.408 28.520 1.000 12.447 225 LYS A C 1
ATOM 3783 O O . LYS A 1 225 ? 1.590 15.176 28.485 1.000 13.143 225 LYS A O 1
ATOM 3819 N N . ASP A 1 226 ? 3.617 15.182 27.504 1.000 12.188 226 ASP A N 1
ATOM 3820 C CA . ASP A 1 226 ? 3.162 14.563 26.233 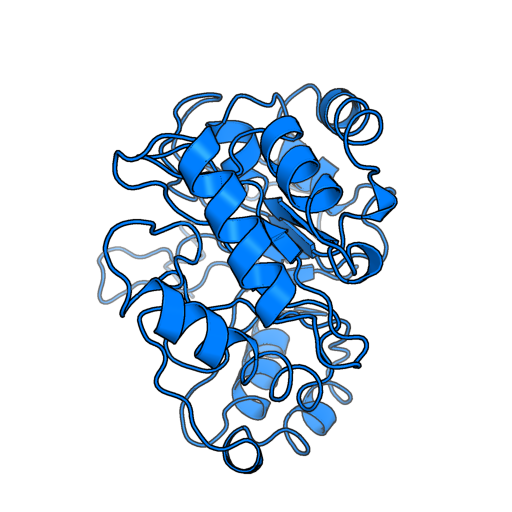1.000 12.089 226 ASP A CA 1
ATOM 3821 C C . ASP A 1 226 ? 1.973 15.332 25.646 1.000 10.846 226 ASP A C 1
ATOM 3822 O O . ASP A 1 226 ? 0.937 14.734 25.347 1.000 12.048 226 ASP A O 1
ATOM 3831 N N . ARG A 1 227 ? 2.181 16.615 25.401 1.000 10.736 227 ARG A N 1
ATOM 3832 C CA A ARG A 1 227 ? 1.240 17.437 24.622 0.700 10.267 227 ARG A CA 1
ATOM 3833 C CA B ARG A 1 227 ? 1.236 17.468 24.641 0.300 10.771 227 ARG A CA 1
ATOM 3834 C C . ARG A 1 227 ? 1.977 17.962 23.397 1.000 9.340 227 ARG A C 1
ATOM 3835 O O . ARG A 1 227 ? 2.875 18.825 23.519 1.000 10.330 227 ARG A O 1
ATOM 3875 N N . HIS A 1 228 ? 1.638 17.411 22.253 1.000 9.755 228 HIS A N 1
ATOM 3876 C CA . HIS A 1 228 ? 2.313 17.776 21.000 1.000 9.313 228 HIS A CA 1
ATOM 3877 C C . HIS A 1 228 ? 1.971 19.203 20.596 1.000 8.743 228 HIS A C 1
ATOM 3878 O O . HIS A 1 228 ? 0.888 19.718 20.880 1.000 9.849 228 HIS A O 1
ATOM 3892 N N . GLU A 1 229 ? 2.915 19.804 19.891 1.000 8.230 229 GLU A N 1
ATOM 3893 C CA . GLU A 1 229 ? 2.784 21.158 19.345 1.000 8.150 229 GLU A CA 1
ATOM 3894 C C . GLU A 1 229 ? 3.226 21.153 17.888 1.000 7.952 229 GLU A C 1
ATOM 3895 O O . GLU A 1 229 ? 4.051 20.331 17.483 1.000 8.265 229 GLU A O 1
ATOM 3907 N N . ASN A 1 230 ? 2.666 22.075 17.115 1.000 7.916 230 ASN A N 1
ATOM 3908 C CA . ASN A 1 230 ? 3.039 22.237 15.705 1.000 7.811 230 ASN A CA 1
ATOM 3909 C C . ASN A 1 230 ? 4.520 22.590 15.598 1.000 8.054 230 ASN A C 1
ATOM 3910 O O . ASN A 1 230 ? 5.126 23.234 16.495 1.000 8.264 230 ASN A O 1
ATOM 3921 N N . ILE A 1 231 ? 5.099 22.180 14.490 1.000 8.269 231 ILE A N 1
ATOM 3922 C CA . ILE A 1 231 ? 6.565 22.306 14.264 1.000 8.369 231 ILE A CA 1
ATOM 3923 C C . ILE A 1 231 ? 7.004 23.767 14.382 1.000 8.316 231 ILE A C 1
ATOM 3924 O O . ILE A 1 231 ? 6.549 24.604 13.606 1.000 9.013 231 ILE A O 1
ATOM 3940 N N . GLY A 1 232 ? 7.877 24.044 15.334 1.000 8.262 232 GLY A N 1
ATOM 3941 C CA . GLY A 1 232 ? 8.428 25.395 15.511 1.000 8.364 232 GLY A CA 1
ATOM 3942 C C . GLY A 1 232 ? 7.610 26.255 16.456 1.000 8.265 232 GLY A C 1
ATOM 3943 O O . GLY A 1 232 ? 8.046 27.375 16.758 1.000 9.625 232 GLY A O 1
ATOM 3947 N N . PHE A 1 233 ? 6.467 25.779 16.934 1.000 8.341 233 PHE A N 1
ATOM 3948 C CA . PHE A 1 233 ? 5.604 26.586 17.818 1.000 8.604 233 PHE A CA 1
ATOM 3949 C C . PHE A 1 233 ? 5.726 26.153 19.276 1.000 8.314 233 PHE A C 1
ATOM 3950 O O . PHE A 1 233 ? 5.047 26.738 20.124 1.000 9.596 233 PHE A O 1
ATOM 3967 N N . GLY A 1 234 ? 6.577 25.182 19.570 1.000 8.815 234 GLY A N 1
ATOM 3968 C CA . GLY A 1 234 ? 6.739 24.691 20.940 1.000 9.123 234 GLY A CA 1
ATOM 3969 C C . GLY A 1 234 ? 8.138 24.913 21.470 1.000 9.104 234 GLY A C 1
ATOM 3970 O O . GLY A 1 234 ? 8.909 25.763 20.979 1.000 9.816 234 GLY A O 1
ATOM 3974 N N . TYR A 1 235 ? 8.474 24.162 22.504 1.000 9.388 235 TYR A N 1
ATOM 3975 C CA . TYR A 1 235 ? 9.708 24.349 23.286 1.000 9.640 235 TYR A CA 1
ATOM 3976 C C . TYR A 1 235 ? 10.909 23.665 22.631 1.000 10.342 235 TYR A C 1
ATOM 3977 O O . TYR A 1 235 ? 12.052 23.914 23.103 1.000 12.809 235 TYR A O 1
ATOM 3995 N N . ILE A 1 236 ? 10.692 22.885 21.580 1.000 9.273 236 ILE A N 1
ATOM 3996 C CA . ILE A 1 236 ? 11.832 22.316 20.822 1.000 9.091 236 ILE A CA 1
ATOM 3997 C C . ILE A 1 236 ? 12.227 23.303 19.721 1.000 9.108 236 ILE A C 1
ATOM 3998 O O . ILE A 1 236 ? 13.407 23.602 19.579 1.000 9.750 236 ILE A O 1
ATOM 4014 N N . GLY A 1 237 ? 11.252 23.817 18.982 1.000 8.730 237 GLY A N 1
ATOM 4015 C CA . GLY A 1 237 ? 11.488 24.880 18.000 1.000 8.830 237 GLY A CA 1
ATOM 4016 C C . GLY A 1 237 ? 11.925 24.392 16.633 1.000 9.116 237 GLY A C 1
ATOM 4017 O O . GLY A 1 237 ? 12.287 23.219 16.427 1.000 9.090 237 GLY A O 1
ATOM 4021 N N . PHE A 1 238 ? 11.868 25.300 15.677 1.000 9.318 238 PHE A N 1
ATOM 4022 C CA . PHE A 1 238 ? 12.051 24.947 14.263 1.000 9.297 238 PHE A CA 1
ATOM 4023 C C . PHE A 1 238 ? 13.483 24.491 13.991 1.000 9.268 238 PHE A C 1
ATOM 4024 O O . PHE A 1 238 ? 13.692 23.477 13.329 1.000 9.569 238 PHE A O 1
ATOM 4041 N N . ASP A 1 239 ? 14.464 25.266 14.435 1.000 9.492 239 ASP A N 1
ATOM 4042 C CA . ASP A 1 239 ? 15.852 24.917 14.052 1.000 10.120 239 ASP A CA 1
ATOM 4043 C C . ASP A 1 239 ? 16.173 23.488 14.495 1.000 9.516 239 ASP A C 1
ATOM 4044 O O . ASP A 1 239 ? 16.820 22.729 13.747 1.000 10.163 239 ASP A O 1
ATOM 4053 N N . ALA A 1 240 ? 15.797 23.148 15.714 1.000 9.734 240 ALA A N 1
ATOM 4054 C CA . ALA A 1 240 ? 16.110 21.816 16.265 1.000 9.849 240 ALA A CA 1
ATOM 4055 C C . ALA A 1 240 ? 15.324 20.735 15.505 1.000 9.322 240 ALA A C 1
ATOM 4056 O O . ALA A 1 240 ? 15.906 19.692 15.160 1.000 10.206 240 ALA A O 1
ATOM 4063 N N . LEU A 1 241 ? 14.046 20.956 15.232 1.000 8.790 241 LEU A N 1
ATOM 4064 C CA . LEU A 1 241 ? 13.242 19.914 14.563 1.000 8.573 241 LEU A CA 1
ATOM 4065 C C . LEU A 1 241 ? 13.659 19.775 13.103 1.000 8.879 241 LEU A C 1
ATOM 4066 O O . LEU A 1 241 ? 13.703 18.652 12.581 1.000 9.324 241 LEU A O 1
ATOM 4082 N N . ASN A 1 242 ? 14.001 20.874 12.458 1.000 9.318 242 ASN A N 1
ATOM 4083 C CA . ASN A 1 242 ? 14.490 20.823 11.069 1.000 9.408 242 ASN A CA 1
ATOM 4084 C C . ASN A 1 242 ? 15.800 20.043 11.034 1.000 9.387 242 ASN A C 1
ATOM 4085 O O . ASN A 1 242 ? 16.029 19.232 10.107 1.000 10.346 242 ASN A O 1
ATOM 4096 N N . TYR A 1 243 ? 16.690 20.290 11.996 1.000 9.625 243 TYR A N 1
ATOM 4097 C CA . TYR A 1 243 ? 17.973 19.564 12.071 1.000 10.230 243 TYR A CA 1
ATOM 4098 C C . TYR A 1 243 ? 17.704 18.056 12.173 1.000 9.625 243 TYR A C 1
ATOM 4099 O O . TYR A 1 243 ? 18.356 17.247 11.497 1.000 10.455 243 TYR A O 1
ATOM 4117 N N . ILE A 1 244 ? 16.769 17.671 13.036 1.000 9.430 244 ILE A N 1
ATOM 4118 C CA . ILE A 1 244 ? 16.443 16.238 13.243 1.000 9.463 244 ILE A CA 1
ATOM 4119 C C . ILE A 1 244 ? 15.861 15.650 11.947 1.000 9.169 244 ILE A C 1
ATOM 4120 O O . ILE A 1 244 ? 16.259 14.555 11.532 1.000 10.585 244 ILE A O 1
ATOM 4136 N N . VAL A 1 245 ? 14.932 16.363 11.330 1.000 9.210 245 VAL A N 1
ATOM 4137 C CA . VAL A 1 245 ? 14.265 15.849 10.109 1.000 9.365 245 VAL A CA 1
ATOM 4138 C C . VAL A 1 245 ? 15.292 15.573 9.007 1.000 10.278 245 VAL A C 1
ATOM 4139 O O . VAL A 1 245 ? 15.152 14.572 8.293 1.000 10.457 245 VAL A O 1
ATOM 4152 N N . HIS A 1 246 ? 16.278 16.432 8.862 1.000 10.764 246 HIS A N 1
ATOM 4153 C CA . HIS A 1 246 ? 17.262 16.312 7.767 1.000 11.309 246 HIS A CA 1
ATOM 4154 C C . HIS A 1 246 ? 18.506 15.518 8.186 1.000 11.397 246 HIS A C 1
ATOM 4155 O O . HIS A 1 246 ? 19.440 15.412 7.389 1.000 13.286 246 HIS A O 1
ATOM 4170 N N . HIS A 1 247 ? 18.531 14.971 9.387 1.000 11.671 247 HIS A N 1
ATOM 4171 C CA . HIS A 1 247 ? 19.744 14.353 9.957 1.000 12.236 247 HIS A CA 1
ATOM 4172 C C . HIS A 1 247 ? 20.152 13.107 9.167 1.000 11.761 247 HIS A C 1
ATOM 4173 O O . HIS A 1 247 ? 19.294 12.260 8.854 1.000 11.722 247 HIS A O 1
ATOM 4188 N N . ASP A 1 248 ? 21.438 12.982 8.878 1.000 12.981 248 ASP A N 1
ATOM 4189 C CA A ASP A 1 248 ? 21.943 11.850 8.075 0.600 14.957 248 ASP A CA 1
ATOM 4190 C CA B ASP A 1 248 ? 21.975 11.847 8.088 0.400 14.617 248 ASP A CA 1
ATOM 4191 C C . ASP A 1 248 ? 21.608 10.518 8.755 1.000 14.578 248 ASP A C 1
ATOM 4192 O O . ASP A 1 248 ? 21.402 9.536 8.028 1.000 16.380 248 ASP A O 1
ATOM 4208 N N . SER A 1 249 ? 21.572 10.471 10.085 1.000 14.459 249 SER A N 1
ATOM 4209 C CA . SER A 1 249 ? 21.298 9.206 10.808 1.000 15.484 249 SER A CA 1
ATOM 4210 C C . SER A 1 249 ? 19.907 8.687 10.439 1.000 15.712 249 SER A C 1
ATOM 4211 O O . SER A 1 249 ? 19.671 7.492 10.572 1.000 18.744 249 SER A O 1
ATOM 4219 N N . PHE A 1 250 ? 19.004 9.567 10.003 1.000 14.041 250 PHE A N 1
ATOM 4220 C CA . PHE A 1 250 ? 17.597 9.205 9.710 1.000 14.784 250 PHE A CA 1
ATOM 4221 C C . PHE A 1 250 ? 17.277 9.211 8.203 1.000 15.117 250 PHE A C 1
ATOM 4222 O O . PHE A 1 250 ? 16.122 9.086 7.896 1.000 15.298 250 PHE A O 1
ATOM 4239 N N . LYS A 1 251 ? 18.258 9.256 7.296 1.000 18.597 251 LYS A N 1
ATOM 4240 C CA A LYS A 1 251 ? 18.059 9.465 5.831 0.600 22.252 251 LYS A CA 1
ATOM 4241 C CA B LYS A 1 251 ? 18.072 9.452 5.825 0.400 22.618 251 LYS A CA 1
ATOM 4242 C C . LYS A 1 251 ? 17.045 8.469 5.234 1.000 21.033 251 LYS A C 1
ATOM 4243 O O . LYS A 1 251 ? 16.212 8.854 4.378 1.000 23.770 251 LYS A O 1
ATOM 4279 N N . ASP A 1 252 ? 17.113 7.232 5.622 1.000 18.818 252 ASP A N 1
ATOM 4280 C CA . ASP A 1 252 ? 16.253 6.188 5.004 1.000 15.769 252 ASP A CA 1
ATOM 4281 C C . ASP A 1 252 ? 15.253 5.660 6.029 1.000 12.144 252 ASP A C 1
ATOM 4282 O O . ASP A 1 252 ? 14.723 4.566 5.837 1.000 14.354 252 ASP A O 1
ATOM 4291 N N . ILE A 1 253 ? 14.954 6.462 7.047 1.000 10.779 253 ILE A N 1
ATOM 4292 C CA . ILE A 1 253 ? 14.000 6.130 8.128 1.000 10.796 253 ILE A CA 1
ATOM 4293 C C . ILE A 1 253 ? 12.774 6.994 7.909 1.000 10.035 253 ILE A C 1
ATOM 4294 O O . ILE A 1 253 ? 12.899 8.215 7.801 1.000 10.892 253 ILE A O 1
ATOM 4310 N N . PRO A 1 254 ? 11.550 6.434 7.917 1.000 9.469 254 PRO A N 1
ATOM 4311 C CA . PRO A 1 254 ? 10.374 7.289 7.772 1.000 9.757 254 PRO A CA 1
ATOM 4312 C C . PRO A 1 254 ? 10.226 8.229 8.974 1.000 10.169 254 PRO A C 1
ATOM 4313 O O . PRO A 1 254 ? 10.306 7.801 10.131 1.000 10.630 254 PRO A O 1
ATOM 4324 N N . LYS A 1 255 ? 9.979 9.493 8.645 1.000 9.622 255 LYS A N 1
ATOM 4325 C CA . LYS A 1 255 ? 9.705 10.565 9.620 1.000 8.815 255 LYS A CA 1
ATOM 4326 C C . LYS A 1 255 ? 8.229 10.908 9.538 1.000 8.399 255 LYS A C 1
ATOM 4327 O O . LYS A 1 255 ? 7.734 11.197 8.458 1.000 8.924 255 LYS A O 1
ATOM 4346 N N . ILE A 1 256 ? 7.567 10.850 10.674 1.000 7.924 256 ILE A N 1
ATOM 4347 C CA . ILE A 1 256 ? 6.090 10.939 10.752 1.000 7.715 256 ILE A CA 1
ATOM 4348 C C . ILE A 1 256 ? 5.700 12.073 11.691 1.000 7.194 256 ILE A C 1
ATOM 4349 O O . ILE A 1 256 ? 5.984 12.016 12.886 1.000 7.907 256 ILE A O 1
ATOM 4365 N N . LEU A 1 257 ? 5.044 13.092 11.165 1.000 7.371 257 LEU A N 1
ATOM 4366 C CA . LEU A 1 257 ? 4.414 14.143 11.993 1.000 7.719 257 LEU A CA 1
ATOM 4367 C C . LEU A 1 257 ? 3.203 13.599 12.732 1.000 7.805 257 LEU A C 1
ATOM 4368 O O . LEU A 1 257 ? 2.369 12.919 12.120 1.000 8.130 257 LEU A O 1
ATOM 4384 N N . GLU A 1 258 ? 3.078 13.956 14.005 1.000 8.496 258 GLU A N 1
ATOM 4385 C CA . GLU A 1 258 ? 1.871 13.679 14.821 1.000 8.527 258 GLU A CA 1
ATOM 4386 C C . GLU A 1 258 ? 1.408 14.965 15.508 1.000 8.989 258 GLU A C 1
ATOM 4387 O O . GLU A 1 258 ? 0.951 14.950 16.653 1.000 9.803 258 GLU A O 1
ATOM 4399 N N . THR A 1 259 ? 1.562 16.055 14.802 1.000 8.366 259 THR A N 1
ATOM 4400 C CA . THR A 1 259 ? 1.308 17.397 15.321 1.000 8.178 259 THR A CA 1
ATOM 4401 C C . THR A 1 259 ? -0.179 17.692 15.371 1.000 9.037 259 THR A C 1
ATOM 4402 O O . THR A 1 259 ? -1.001 17.096 14.668 1.000 9.373 259 THR A O 1
ATOM 4413 N N . PRO A 1 260 ? -0.583 18.612 16.258 1.000 8.919 260 PRO A N 1
ATOM 4414 C CA . PRO A 1 260 ? -2.011 18.851 16.464 1.000 9.343 260 PRO A CA 1
ATOM 4415 C C . PRO A 1 260 ? -2.652 19.635 15.323 1.000 9.282 260 PRO A C 1
ATOM 4416 O O . PRO A 1 260 ? -2.047 20.503 14.702 1.000 9.729 260 PRO A O 1
ATOM 4427 N N . TYR A 1 261 ? -3.925 19.357 15.113 1.000 9.922 261 TYR A N 1
ATOM 4428 C CA . TYR A 1 261 ? -4.721 20.167 14.184 1.000 10.081 261 TYR A CA 1
ATOM 4429 C C . TYR A 1 261 ? -4.864 21.572 14.772 1.000 10.246 261 TYR A C 1
ATOM 4430 O O . TYR A 1 261 ? -4.711 21.805 15.976 1.000 10.812 261 TYR A O 1
ATOM 4448 N N . VAL A 1 262 ? -5.168 22.508 13.885 1.000 10.396 262 VAL A N 1
ATOM 4449 C CA . VAL A 1 262 ? -5.264 23.942 14.241 1.000 10.625 262 VAL A CA 1
ATOM 4450 C C . VAL A 1 262 ? -6.668 24.417 13.907 1.000 11.807 262 VAL A C 1
ATOM 4451 O O . VAL A 1 262 ? -7.156 24.138 12.808 1.000 12.555 262 VAL A O 1
ATOM 4464 N N . GLY A 1 263 ? -7.303 25.119 14.831 1.000 13.403 263 GLY A N 1
ATOM 4465 C CA . GLY A 1 263 ? -8.645 25.642 14.570 1.000 15.462 263 GLY A CA 1
ATOM 4466 C C . GLY A 1 263 ? -9.117 26.584 15.653 1.000 15.027 263 GLY A C 1
ATOM 4467 O O . GLY A 1 263 ? -8.631 26.519 16.782 1.000 18.088 263 GLY A O 1
ATOM 4471 N N . GLU A 1 264 ? -10.112 27.373 15.311 1.000 17.080 264 GLU A N 1
ATOM 4472 C CA A GLU A 1 264 ? -10.676 28.364 16.262 0.600 19.211 264 GLU A CA 1
ATOM 4473 C CA B GLU A 1 264 ? -10.771 28.367 16.196 0.400 18.725 264 GLU A CA 1
ATOM 4474 C C . GLU A 1 264 ? -11.474 27.635 17.346 1.000 18.557 264 GLU A C 1
ATOM 4475 O O . GLU A 1 264 ? -11.623 28.208 18.454 1.000 22.361 264 GLU A O 1
ATOM 4497 N N . ASP A 1 265 ? -11.969 26.441 17.050 1.000 18.086 265 ASP A N 1
ATOM 4498 C CA . ASP A 1 265 ? -12.650 25.593 18.051 1.000 19.976 265 ASP A CA 1
ATOM 4499 C C . ASP A 1 265 ? -12.589 24.169 17.523 1.000 18.351 265 ASP A C 1
ATOM 4500 O O . ASP A 1 265 ? -12.017 23.925 16.435 1.000 18.760 265 ASP A O 1
ATOM 4509 N N . LYS A 1 266 ? -13.146 23.239 18.267 1.000 18.259 266 LYS A N 1
ATOM 4510 C CA A LYS A 1 266 ? -12.943 21.794 18.016 0.400 19.496 266 LYS A CA 1
ATOM 4511 C CA B LYS A 1 266 ? -12.888 21.814 17.976 0.600 18.523 266 LYS A CA 1
ATOM 4512 C C . LYS A 1 266 ? -13.678 21.373 16.736 1.000 20.097 266 LYS A C 1
ATOM 4513 O O . LYS A 1 266 ? -13.287 20.392 16.167 1.000 29.591 266 LYS A O 1
ATOM 4549 N N . LYS A 1 267 ? -14.681 22.112 16.279 1.000 18.272 267 LYS A N 1
ATOM 4550 C CA A LYS A 1 267 ? -15.503 21.847 15.058 0.600 19.744 267 LYS A CA 1
ATOM 4551 C CA B LYS A 1 267 ? -15.392 21.671 15.041 0.400 20.311 267 LYS A CA 1
ATOM 4552 C C . LYS A 1 267 ? -14.800 22.381 13.810 1.000 20.847 267 LYS A C 1
ATOM 4553 O O . LYS A 1 267 ? -15.314 22.171 12.686 1.000 26.325 267 LYS A O 1
ATOM 4589 N N . ASN A 1 268 ? -13.720 23.119 13.996 1.000 15.663 268 ASN A N 1
ATOM 4590 C CA . ASN A 1 268 ? -13.036 23.795 12.873 1.000 16.858 268 ASN A CA 1
ATOM 4591 C C . ASN A 1 268 ? -11.558 23.421 12.828 1.000 14.644 268 ASN A C 1
ATOM 4592 O O . ASN A 1 268 ? -10.788 24.161 12.231 1.000 16.332 268 ASN A O 1
ATOM 4603 N N . LYS A 1 269 ? -11.169 22.295 13.405 1.000 15.662 269 LYS A N 1
ATOM 4604 C CA A LYS A 1 269 ? -9.753 21.849 13.418 0.700 15.551 269 LYS A CA 1
ATOM 4605 C CA B LYS A 1 269 ? -9.758 21.829 13.422 0.300 15.138 269 LYS A CA 1
ATOM 4606 C C . LYS A 1 269 ? -9.361 21.350 12.026 1.000 14.266 269 LYS A C 1
ATOM 4607 O O . LYS A 1 269 ? -10.114 20.564 11.447 1.000 17.269 269 LYS A O 1
ATOM 4643 N N . LYS A 1 270 ? -8.199 21.786 11.548 1.000 12.037 270 LYS A N 1
ATOM 4644 C CA A LYS A 1 270 ? -7.680 21.399 10.223 0.600 12.060 270 LYS A CA 1
ATOM 4645 C CA B LYS A 1 270 ? -7.681 21.408 10.215 0.400 12.536 270 LYS A CA 1
ATOM 4646 C C . LYS A 1 270 ? -6.265 20.859 10.352 1.000 10.808 270 LYS A C 1
ATOM 4647 O O . LYS A 1 270 ? -5.507 21.261 11.235 1.000 10.463 270 LYS A O 1
ATOM 4683 N N . PRO A 1 271 ? -5.872 19.939 9.458 1.000 10.759 271 PRO A N 1
ATOM 4684 C CA . PRO A 1 271 ? -4.581 19.282 9.593 1.000 9.978 271 PRO A CA 1
ATOM 4685 C C . PRO A 1 271 ? -3.443 20.221 9.230 1.000 9.582 271 PRO A C 1
ATOM 4686 O O . PRO A 1 271 ? -3.538 21.012 8.289 1.000 10.350 271 PRO A O 1
ATOM 4697 N N . PRO A 1 272 ? -2.318 20.121 9.971 1.000 9.371 272 PRO A N 1
ATOM 4698 C CA . PRO A 1 272 ? -1.194 21.032 9.761 1.000 8.755 272 PRO A CA 1
ATOM 4699 C C . PRO A 1 272 ? -0.092 20.462 8.872 1.000 8.755 272 PRO A C 1
ATOM 4700 O O . PRO A 1 272 ? 0.882 21.137 8.589 1.000 9.071 272 PRO A O 1
ATOM 4711 N N . TYR A 1 273 ? -0.245 19.211 8.465 1.000 9.409 273 TYR A N 1
ATOM 4712 C CA . TYR A 1 273 ? 0.886 18.433 7.919 1.000 8.856 273 TYR A CA 1
ATOM 4713 C C . TYR A 1 273 ? 1.359 18.996 6.589 1.000 9.185 273 TYR A C 1
ATOM 4714 O O . TYR A 1 273 ? 2.581 19.060 6.357 1.000 9.841 273 TYR A O 1
ATOM 4732 N N . LYS A 1 274 ? 0.439 19.360 5.707 1.000 9.408 274 LYS A N 1
ATOM 4733 C CA . LYS A 1 274 ? 0.858 19.860 4.384 1.000 10.250 274 LYS A CA 1
ATOM 4734 C C . LYS A 1 274 ? 1.767 21.071 4.571 1.000 9.878 274 LYS A C 1
ATOM 4735 O O . LYS A 1 274 ? 2.822 21.146 3.916 1.000 10.374 274 LYS A O 1
ATOM 4754 N N . LEU A 1 275 ? 1.356 22.008 5.412 1.000 9.792 275 LEU A N 1
ATOM 4755 C CA . LEU A 1 275 ? 2.138 23.250 5.567 1.000 9.521 275 LEU A CA 1
ATOM 4756 C C . LEU A 1 275 ? 3.401 22.972 6.380 1.000 9.226 275 LEU A C 1
ATOM 4757 O O . LEU A 1 275 ? 4.414 23.610 6.104 1.000 10.012 275 LEU A O 1
ATOM 4773 N N . GLU A 1 276 ? 3.360 22.083 7.357 1.000 8.620 276 GLU A N 1
ATOM 4774 C CA . GLU A 1 276 ? 4.593 21.752 8.125 1.000 8.422 276 GLU A CA 1
ATOM 4775 C C . GLU A 1 276 ? 5.626 21.108 7.208 1.000 8.321 276 GLU A C 1
ATOM 4776 O O . GLU A 1 276 ? 6.821 21.415 7.330 1.000 9.081 276 GLU A O 1
ATOM 4788 N N . ILE A 1 277 ? 5.182 20.206 6.343 1.000 8.291 277 ILE A N 1
ATOM 4789 C CA . ILE A 1 277 ? 6.101 19.534 5.398 1.000 9.227 277 ILE A CA 1
ATOM 4790 C C . ILE A 1 277 ? 6.700 20.573 4.454 1.000 9.451 277 ILE A C 1
ATOM 4791 O O . ILE A 1 277 ? 7.888 20.551 4.180 1.000 10.652 277 ILE A O 1
ATOM 4807 N N . GLU A 1 278 ? 5.890 21.491 3.954 1.000 9.896 278 GLU A N 1
ATOM 4808 C CA A GLU A 1 278 ? 6.411 22.557 3.060 0.600 11.439 278 GLU A CA 1
ATOM 4809 C CA B GLU A 1 278 ? 6.433 22.532 3.051 0.400 11.299 278 GLU A CA 1
ATOM 4810 C C . GLU A 1 278 ? 7.519 23.332 3.791 1.000 11.010 278 GLU A C 1
ATOM 4811 O O . GLU A 1 278 ? 8.576 23.603 3.205 1.000 11.367 278 GLU A O 1
ATOM 4833 N N . MET A 1 279 ? 7.276 23.690 5.041 1.000 10.262 279 MET A N 1
ATOM 4834 C CA . MET A 1 279 ? 8.245 24.463 5.841 1.000 10.714 279 MET A CA 1
ATOM 4835 C C . MET A 1 279 ? 9.539 23.673 6.053 1.000 9.829 279 MET A C 1
ATOM 4836 O O . MET A 1 279 ? 10.641 24.211 5.909 1.000 10.613 279 MET A O 1
ATOM 4850 N N . LEU A 1 280 ? 9.417 22.403 6.406 1.000 9.325 280 LEU A N 1
ATOM 4851 C CA . LEU A 1 280 ? 10.594 21.531 6.620 1.000 9.460 280 LEU A CA 1
ATOM 4852 C C . LEU A 1 280 ? 11.360 21.326 5.314 1.000 10.288 280 LEU A C 1
ATOM 4853 O O . LEU A 1 280 ? 12.602 21.289 5.353 1.000 11.913 280 LEU A O 1
ATOM 4869 N N . LYS A 1 281 ? 10.670 21.183 4.189 1.000 10.413 281 LYS A N 1
ATOM 4870 C CA . LYS A 1 281 ? 11.371 21.023 2.894 1.000 12.159 281 LYS A CA 1
ATOM 4871 C C . LYS A 1 281 ? 12.092 22.317 2.533 1.000 11.323 281 LYS A C 1
ATOM 4872 O O . LYS A 1 281 ? 13.191 22.257 1.986 1.000 13.311 281 LYS A O 1
ATOM 4891 N N . GLN A 1 282 ? 11.499 23.455 2.847 1.000 10.800 282 GLN A N 1
ATOM 4892 C CA A GLN A 1 282 ? 12.130 24.755 2.538 0.550 11.542 282 GLN A CA 1
ATOM 4893 C CA B GLN A 1 282 ? 12.129 24.767 2.556 0.450 11.535 282 GLN A CA 1
ATOM 4894 C C . GLN A 1 282 ? 13.268 25.056 3.528 1.000 10.902 282 GLN A C 1
ATOM 4895 O O . GLN A 1 282 ? 14.139 25.849 3.189 1.000 12.410 282 GLN A O 1
ATOM 4921 N N . GLN A 1 283 ? 13.241 24.456 4.708 1.000 10.586 283 GLN A N 1
ATOM 4922 C CA . GLN A 1 283 ? 14.205 24.714 5.799 1.000 10.615 283 GLN A CA 1
ATOM 4923 C C . GLN A 1 283 ? 14.117 26.181 6.209 1.000 10.190 283 GLN A C 1
ATOM 4924 O O . GLN A 1 283 ? 15.151 26.817 6.477 1.000 12.049 283 GLN A O 1
ATOM 4938 N N . HIS A 1 284 ? 12.897 26.701 6.313 1.000 10.529 284 HIS A N 1
ATOM 4939 C CA . HIS A 1 284 ? 12.647 28.101 6.713 1.000 11.156 284 HIS A CA 1
ATOM 4940 C C . HIS A 1 284 ? 11.384 28.142 7.545 1.000 11.117 284 HIS A C 1
ATOM 4941 O O . HIS A 1 284 ? 10.352 27.687 7.086 1.000 11.748 284 HIS A O 1
ATOM 4956 N N . PHE A 1 285 ? 11.480 28.627 8.765 1.000 10.185 285 PHE A N 1
ATOM 4957 C CA . PHE A 1 285 ? 10.297 28.684 9.644 1.000 10.344 285 PHE A CA 1
ATOM 4958 C C . PHE A 1 285 ? 9.284 29.671 9.062 1.000 9.817 285 PHE A C 1
ATOM 4959 O O . PHE A 1 285 ? 9.656 30.762 8.584 1.000 11.361 285 PHE A O 1
ATOM 4976 N N . ASP A 1 286 ? 8.014 29.294 9.133 1.000 10.514 286 ASP A N 1
ATOM 4977 C CA . ASP A 1 286 ? 6.894 30.160 8.702 1.000 11.399 286 ASP A CA 1
ATOM 4978 C C . ASP A 1 286 ? 6.096 30.565 9.930 1.000 10.994 286 ASP A C 1
ATOM 4979 O O . ASP A 1 286 ? 5.267 29.788 10.428 1.000 10.555 286 ASP A O 1
ATOM 4988 N N . PRO A 1 287 ? 6.333 31.789 10.461 1.000 11.259 287 PRO A N 1
ATOM 4989 C CA . PRO A 1 287 ? 5.590 32.255 11.633 1.000 11.553 287 PRO A CA 1
ATOM 4990 C C . PRO A 1 287 ? 4.067 32.261 11.440 1.000 10.503 287 PRO A C 1
ATOM 4991 O O . PRO A 1 287 ? 3.357 32.244 12.433 1.000 10.854 287 PRO A O 1
ATOM 5002 N N . GLU A 1 288 ? 3.615 32.315 10.190 1.000 10.696 288 GLU A N 1
ATOM 5003 C CA . GLU A 1 288 ? 2.171 32.373 9.861 1.000 10.945 288 GLU A CA 1
ATOM 5004 C C . GLU A 1 288 ? 1.558 30.969 9.808 1.000 10.155 288 GLU A C 1
ATOM 5005 O O . GLU A 1 288 ? 0.371 30.875 9.479 1.000 11.437 288 GLU A O 1
ATOM 5017 N N . LEU A 1 289 ? 2.316 29.906 10.079 1.000 10.444 289 LEU A N 1
ATOM 5018 C CA . LEU A 1 289 ? 1.779 28.566 9.803 1.000 11.282 289 LEU A CA 1
ATOM 5019 C C . LEU A 1 289 ? 0.428 28.338 10.485 1.000 10.656 289 LEU A C 1
ATOM 5020 O O . LEU A 1 289 ? -0.473 27.805 9.833 1.000 11.201 289 LEU A O 1
ATOM 5036 N N . LYS A 1 290 ? 0.291 28.620 11.781 1.000 10.414 290 LYS A N 1
ATOM 5037 C CA A LYS A 1 290 ? -0.986 28.322 12.482 0.700 11.234 290 LYS A CA 1
ATOM 5038 C CA B LYS A 1 290 ? -0.985 28.279 12.457 0.300 11.131 290 LYS A CA 1
ATOM 5039 C C . LYS A 1 290 ? -2.104 29.158 11.876 1.000 11.959 290 LYS A C 1
ATOM 5040 O O . LYS A 1 290 ? -3.178 28.623 11.667 1.000 13.376 290 LYS A O 1
ATOM 5076 N N . ASN A 1 291 ? -1.844 30.426 11.606 1.000 11.954 291 ASN A N 1
ATOM 5077 C CA . ASN A 1 291 ? -2.863 31.280 10.961 1.000 12.523 291 ASN A CA 1
ATOM 5078 C C . ASN A 1 291 ? -3.277 30.654 9.624 1.000 14.185 291 ASN A C 1
ATOM 5079 O O . ASN A 1 291 ? -4.469 30.600 9.330 1.000 17.662 291 ASN A O 1
ATOM 5090 N N . LYS A 1 292 ? -2.318 30.187 8.839 1.000 12.985 292 LYS A N 1
ATOM 5091 C CA A LYS A 1 292 ? -2.600 29.586 7.508 0.700 16.249 292 LYS A CA 1
ATOM 5092 C CA B LYS A 1 292 ? -2.590 29.588 7.503 0.300 15.424 292 LYS A CA 1
ATOM 5093 C C . LYS A 1 292 ? -3.282 28.221 7.635 1.000 17.152 292 LYS A C 1
ATOM 5094 O O . LYS A 1 292 ? -4.137 27.914 6.795 1.000 20.715 292 LYS A O 1
ATOM 5130 N N . VAL A 1 293 ? -2.908 27.406 8.618 1.000 16.219 293 VAL A N 1
ATOM 5131 C CA . VAL A 1 293 ? -3.549 26.066 8.742 1.000 16.896 293 VAL A CA 1
ATOM 5132 C C . VAL A 1 293 ? -5.041 26.298 8.952 1.000 17.920 293 VAL A C 1
ATOM 5133 O O . VAL A 1 293 ? -5.868 25.550 8.354 1.000 18.225 293 VAL A O 1
ATOM 5146 N N . MET A 1 294 ? -5.415 27.282 9.768 1.000 18.248 294 MET A N 1
ATOM 5147 C CA A MET A 1 294 ? -6.830 27.533 10.128 0.700 22.097 294 MET A CA 1
ATOM 5148 C CA B MET A 1 294 ? -6.853 27.437 10.110 0.300 22.442 294 MET A CA 1
ATOM 5149 C C . MET A 1 294 ? -7.602 27.999 8.892 1.000 25.596 294 MET A C 1
ATOM 5150 O O . MET A 1 294 ? -8.820 27.784 8.852 1.000 30.617 294 MET A O 1
ATOM 5176 N N . GLN A 1 295 ? -6.891 28.580 7.915 1.000 27.685 295 GLN A N 1
ATOM 5177 C CA A GLN A 1 295 ? -7.465 29.208 6.692 0.600 29.868 295 GLN A CA 1
ATOM 5178 C CA B GLN A 1 295 ? -7.524 29.195 6.713 0.400 31.186 295 GLN A CA 1
ATOM 5179 C C . GLN A 1 295 ? -7.583 28.204 5.538 1.000 30.212 295 GLN A C 1
ATOM 5180 O O . GLN A 1 295 ? -8.071 28.608 4.475 1.000 35.563 295 GLN A O 1
ATOM 5206 N N . GLN A 1 296 ? -7.125 26.962 5.705 1.000 27.781 296 GLN A N 1
ATOM 5207 C CA . GLN A 1 296 ? -7.062 26.003 4.568 1.000 28.490 296 GLN A CA 1
ATOM 5208 C C . GLN A 1 296 ? -8.475 25.663 4.083 1.000 31.019 296 GLN A C 1
ATOM 5209 O O . GLN A 1 296 ? -8.683 25.363 2.897 1.000 39.625 296 GLN A O 1
#

CATH classification: 3.20.20.150

Foldseek 3Di:
DQEFAEAEQDDQQGLLRRLVVRLVLVHQEYEYEQHDLADLDHDDLVSNNQVNSVVSNVVRNHDQYEYEHRQQQALLEPPPVVNVVSNLVSLLVVLVSCVSNPHQEYEYQLHFNQPVALVSSLVSSQVSVLSNPVDDHRRAYAHEQAQQAHRGFNVDLQSVLSSLVSHPPSVRYAHEYEPQSPQNSADPLQPPVVVVQVVNCVRPRLVRHQAYEQFAYQDGGNNSPPDTAQAQPHRSGNLSSLCVVPPPSCPPHRYYYPHFFAEPDDVQGADQSSVSVVCSVVSHDDPCSNVVRSVD